Protein AF-A0A8T4US85-F1 (afdb_monomer)

Mean predicted aligned error: 7.55 Å

Solvent-accessible surface area (backbone atoms only — not comparable to full-atom values): 12353 Å² total; per-residue (Å²): 134,85,81,79,76,86,83,78,78,74,86,54,87,76,57,99,59,86,72,79,86,74,75,61,70,72,54,65,61,40,38,41,87,89,36,77,89,53,62,77,36,71,42,41,83,76,42,50,67,60,53,39,50,36,37,25,63,46,69,77,42,76,64,67,86,74,62,42,71,43,38,23,53,70,68,54,45,47,54,53,43,46,73,71,64,44,85,84,57,94,61,55,47,58,53,59,40,57,96,64,27,30,33,42,31,36,44,38,41,40,66,53,40,52,48,46,48,32,31,32,46,33,44,41,77,46,82,82,55,94,48,65,54,38,39,48,23,21,10,46,16,30,23,53,28,33,50,52,25,26,42,73,72,33,51,95,70,39,37,73,33,57,34,86,89,55,73,68,92,52,72,69,57,29,59,17,43,50,47,42,55,51,42,42,76,73,71,48,53,39,55,62,48,19,52,32,34,70,71,65,78,42,58,78,79,62,89,68,88,74,76,76,82,130

Structure (mmCIF, N/CA/C/O backbone):
data_AF-A0A8T4US85-F1
#
_entry.id   AF-A0A8T4US85-F1
#
loop_
_atom_site.group_PDB
_atom_site.id
_atom_site.type_symbol
_atom_site.label_atom_id
_atom_site.label_alt_id
_atom_site.label_comp_id
_atom_site.label_asym_id
_atom_site.label_entity_id
_atom_site.label_seq_id
_atom_site.pdbx_PDB_ins_code
_atom_site.Cartn_x
_atom_site.Cartn_y
_atom_site.Cartn_z
_atom_site.occupancy
_atom_site.B_iso_or_equiv
_atom_site.auth_seq_id
_atom_site.auth_comp_id
_atom_site.auth_asym_id
_atom_site.auth_atom_id
_atom_site.pdbx_PDB_model_num
ATOM 1 N N . MET A 1 1 ? -14.394 37.326 -7.586 1.00 32.56 1 MET A N 1
ATOM 2 C CA . MET A 1 1 ? -13.936 35.932 -7.759 1.00 32.56 1 MET A CA 1
ATOM 3 C C . MET A 1 1 ? -12.899 35.670 -6.684 1.00 32.56 1 MET A C 1
ATOM 5 O O . MET A 1 1 ? -11.846 36.293 -6.763 1.00 32.56 1 MET A O 1
ATOM 9 N N . PRO A 1 2 ? -13.201 34.903 -5.625 1.00 29.72 2 PRO A N 1
ATOM 10 C CA . PRO A 1 2 ? -12.218 34.662 -4.585 1.00 29.72 2 PRO A CA 1
ATOM 11 C C . PRO A 1 2 ? -11.232 33.595 -5.063 1.00 29.72 2 PRO A C 1
ATOM 13 O O . PRO A 1 2 ? -11.621 32.507 -5.484 1.00 29.72 2 PRO A O 1
ATOM 16 N N . VAL A 1 3 ? -9.953 33.955 -5.026 1.00 30.83 3 VAL A N 1
ATOM 17 C CA . VAL A 1 3 ? -8.816 33.052 -5.183 1.00 30.83 3 VAL A CA 1
ATOM 18 C C . VAL A 1 3 ? -8.788 32.177 -3.934 1.00 30.83 3 VAL A C 1
ATOM 20 O O . VAL A 1 3 ? -8.523 32.674 -2.842 1.00 30.83 3 VAL A O 1
ATOM 23 N N . TYR A 1 4 ? -9.112 30.894 -4.070 1.00 27.44 4 TYR A N 1
ATOM 24 C CA . TYR A 1 4 ? -8.865 29.932 -3.002 1.00 27.44 4 TYR A CA 1
ATOM 25 C C . TYR A 1 4 ? -7.362 29.639 -2.973 1.00 27.44 4 TYR A C 1
ATOM 27 O O . TYR A 1 4 ? -6.849 28.924 -3.832 1.00 27.44 4 TYR A O 1
ATOM 35 N N . SER A 1 5 ? -6.662 30.230 -1.999 1.00 34.91 5 SER A N 1
ATOM 36 C CA . SER A 1 5 ? -5.369 29.722 -1.538 1.00 34.91 5 SER A CA 1
ATOM 37 C C . SER A 1 5 ? -5.627 28.368 -0.887 1.00 34.91 5 SER A C 1
ATOM 39 O O . SER A 1 5 ? -6.287 28.301 0.149 1.00 34.91 5 SER A O 1
ATOM 41 N N . ALA A 1 6 ? -5.168 27.289 -1.514 1.00 33.78 6 ALA A N 1
ATOM 42 C CA . ALA A 1 6 ? -5.099 25.981 -0.878 1.00 33.78 6 ALA A CA 1
ATOM 43 C C . ALA A 1 6 ? -3.768 25.881 -0.122 1.00 33.78 6 ALA A C 1
ATOM 45 O O . ALA A 1 6 ? -2.878 25.122 -0.498 1.00 33.78 6 ALA A O 1
ATOM 46 N N . ASP A 1 7 ? -3.642 26.688 0.928 1.00 39.28 7 ASP A N 1
ATOM 47 C CA . ASP A 1 7 ? -2.772 26.365 2.050 1.00 39.28 7 ASP A CA 1
ATOM 48 C C . ASP A 1 7 ? -3.538 25.359 2.914 1.00 39.28 7 ASP A C 1
ATOM 50 O O . ASP A 1 7 ? -4.571 25.715 3.474 1.00 39.28 7 ASP A O 1
ATOM 54 N N . ILE A 1 8 ? -3.080 24.104 2.927 1.00 37.22 8 ILE A N 1
ATOM 55 C CA . ILE A 1 8 ? -3.054 23.171 4.069 1.00 37.22 8 ILE A CA 1
ATOM 56 C C . ILE A 1 8 ? -2.156 21.985 3.661 1.00 37.22 8 ILE A C 1
ATOM 58 O O . ILE A 1 8 ? -2.525 21.095 2.895 1.00 37.22 8 ILE A O 1
ATOM 62 N N . ASP A 1 9 ? -0.916 22.099 4.133 1.00 38.84 9 ASP A N 1
ATOM 63 C CA . ASP A 1 9 ? -0.041 21.093 4.734 1.00 38.84 9 ASP A CA 1
ATOM 64 C C . ASP A 1 9 ? 0.065 19.696 4.103 1.00 38.84 9 ASP A C 1
ATOM 66 O O . ASP A 1 9 ? -0.619 18.740 4.460 1.00 38.84 9 ASP A O 1
ATOM 70 N N . ILE A 1 10 ? 1.122 19.532 3.304 1.00 37.22 10 ILE A N 1
ATOM 71 C CA . ILE A 1 10 ? 2.028 18.400 3.536 1.00 37.22 10 ILE A CA 1
ATOM 72 C C . ILE A 1 10 ? 2.685 18.691 4.894 1.00 37.22 10 ILE A C 1
ATOM 74 O O . ILE A 1 10 ? 3.130 19.830 5.076 1.00 37.22 10 ILE A O 1
ATOM 78 N N . PRO A 1 11 ? 2.884 17.732 5.814 1.00 38.31 11 PRO A N 1
ATOM 79 C CA . PRO A 1 11 ? 4.013 17.863 6.712 1.00 38.31 11 PRO A CA 1
ATOM 80 C C . PRO A 1 11 ? 5.282 17.764 5.851 1.00 38.31 11 PRO A C 1
ATOM 82 O O . PRO A 1 11 ? 5.942 16.733 5.772 1.00 38.31 11 PRO A O 1
ATOM 85 N N . VAL A 1 12 ? 5.652 18.869 5.195 1.00 38.69 12 VAL A N 1
ATOM 86 C CA . VAL A 1 12 ? 7.062 19.208 5.127 1.00 38.69 12 VAL A CA 1
ATOM 87 C C . VAL A 1 12 ? 7.455 19.270 6.590 1.00 38.69 12 VAL A C 1
ATOM 89 O O . VAL A 1 12 ? 6.864 20.025 7.361 1.00 38.69 12 VAL A O 1
ATOM 92 N N . TYR A 1 13 ? 8.395 18.428 6.995 1.00 44.88 13 TYR A N 1
ATOM 93 C CA . TYR A 1 13 ? 9.030 18.524 8.297 1.00 44.88 13 TYR A CA 1
ATOM 94 C C . TYR A 1 13 ? 9.685 19.911 8.441 1.00 44.88 13 TYR A C 1
ATOM 96 O O . TYR A 1 13 ? 10.873 20.097 8.203 1.00 44.88 13 TYR A O 1
ATOM 104 N N . GLN A 1 14 ? 8.887 20.905 8.824 1.00 32.56 14 GLN A N 1
ATOM 105 C CA . GLN A 1 14 ? 9.292 22.228 9.282 1.00 32.56 14 GLN A CA 1
ATOM 106 C C . GLN A 1 14 ? 8.832 22.421 10.729 1.00 32.56 14 GLN A C 1
ATOM 108 O O . GLN A 1 14 ? 8.338 23.467 11.129 1.00 32.56 14 GLN A O 1
ATOM 113 N N . GLY A 1 15 ? 9.054 21.401 11.555 1.00 28.39 15 GLY A N 1
ATOM 114 C CA . GLY A 1 15 ? 9.348 21.637 12.959 1.00 28.39 15 GLY A CA 1
ATOM 115 C C . GLY A 1 15 ? 10.837 21.941 13.069 1.00 28.39 15 GLY A C 1
ATOM 116 O O . GLY A 1 15 ? 11.663 21.154 12.614 1.00 28.39 15 GLY A O 1
ATOM 117 N N . ARG A 1 16 ? 11.211 23.072 13.672 1.00 35.16 16 ARG A N 1
ATOM 118 C CA . ARG A 1 16 ? 12.569 23.259 14.200 1.00 35.16 16 ARG A CA 1
ATOM 119 C C . ARG A 1 16 ? 12.787 22.215 15.300 1.00 35.16 16 ARG A C 1
ATOM 121 O O . ARG A 1 16 ? 12.485 22.451 16.461 1.00 35.16 16 ARG A O 1
ATOM 128 N N . GLY A 1 17 ? 13.231 21.036 14.894 1.00 37.62 17 GLY A N 1
ATOM 129 C CA . GLY A 1 17 ? 13.413 19.850 15.719 1.00 37.62 17 GLY A CA 1
ATOM 130 C C . GLY A 1 17 ? 13.466 18.652 14.785 1.00 37.62 17 GLY A C 1
ATOM 131 O O . GLY A 1 17 ? 12.544 18.450 14.003 1.00 37.62 17 GLY A O 1
ATOM 132 N N . HIS A 1 18 ? 14.577 17.918 14.785 1.00 35.88 18 HIS A N 1
ATOM 133 C CA . HIS A 1 18 ? 14.779 16.790 13.884 1.00 35.88 18 HIS A CA 1
ATOM 134 C C . HIS A 1 18 ? 13.624 15.791 13.987 1.00 35.88 18 HIS A C 1
ATOM 136 O O . HIS A 1 18 ? 13.490 15.065 14.970 1.00 35.88 18 HIS A O 1
ATOM 142 N N . ALA A 1 19 ? 12.809 15.771 12.938 1.00 44.28 19 ALA A N 1
ATOM 143 C CA . ALA A 1 19 ? 12.041 14.625 12.506 1.00 44.28 19 ALA A CA 1
ATOM 144 C C . ALA A 1 19 ? 12.803 13.323 12.794 1.00 44.28 19 ALA A C 1
ATOM 146 O O . ALA A 1 19 ? 13.922 13.181 12.288 1.00 44.28 19 ALA A O 1
ATOM 147 N N . PRO A 1 20 ? 12.271 12.373 13.579 1.00 51.50 20 PRO A N 1
ATOM 148 C CA . PRO A 1 20 ? 12.885 11.058 13.636 1.00 51.50 20 PRO A CA 1
ATOM 149 C C . PRO A 1 20 ? 12.879 10.473 12.219 1.00 51.50 20 PRO A C 1
ATOM 151 O O . PRO A 1 20 ? 11.835 10.414 11.574 1.00 51.50 20 PRO A O 1
ATOM 154 N N . TYR A 1 21 ? 14.055 10.082 11.725 1.00 54.75 21 TYR A N 1
ATOM 155 C CA . TYR A 1 21 ? 14.199 9.390 10.446 1.00 54.75 21 TYR A CA 1
ATOM 156 C C . TYR A 1 21 ? 13.276 8.165 10.426 1.00 54.75 21 TYR A C 1
ATOM 158 O O . TYR A 1 21 ? 13.441 7.249 11.237 1.00 54.75 21 TYR A O 1
ATOM 166 N N . MET A 1 22 ? 12.303 8.159 9.514 1.00 62.19 22 MET A N 1
ATOM 167 C CA . MET A 1 22 ? 11.448 7.004 9.272 1.00 62.19 22 MET A CA 1
ATOM 168 C C . MET A 1 22 ? 12.101 6.150 8.181 1.00 62.19 22 MET A C 1
ATOM 170 O O . MET A 1 22 ? 12.310 6.643 7.070 1.00 62.19 22 MET A O 1
ATOM 174 N N . PRO A 1 23 ? 12.492 4.901 8.480 1.00 68.25 23 PRO A N 1
ATOM 175 C CA . PRO A 1 23 ? 13.031 4.018 7.458 1.00 68.25 23 PRO A CA 1
ATOM 176 C C . PRO A 1 23 ? 11.942 3.724 6.414 1.00 68.25 23 PRO A C 1
ATOM 178 O O . PRO A 1 23 ? 10.783 3.603 6.793 1.00 68.25 23 PRO A O 1
ATOM 181 N N . PRO A 1 24 ? 12.285 3.578 5.125 1.00 78.94 24 PRO A N 1
ATOM 182 C CA . PRO A 1 24 ? 11.300 3.264 4.093 1.00 78.94 24 PRO A CA 1
ATOM 183 C C . PRO A 1 24 ? 10.662 1.884 4.311 1.00 78.94 24 PRO A C 1
ATOM 185 O O . PRO A 1 24 ? 11.286 0.986 4.889 1.00 78.94 24 PRO A O 1
ATOM 188 N N . PHE A 1 25 ? 9.425 1.723 3.836 1.00 83.44 25 PHE A N 1
ATOM 189 C CA . PHE A 1 25 ? 8.739 0.434 3.784 1.00 83.44 25 PHE A CA 1
ATOM 190 C C . PHE A 1 25 ? 9.504 -0.550 2.878 1.00 83.44 25 PHE A C 1
ATOM 192 O O . PHE A 1 25 ? 10.011 -0.176 1.819 1.00 83.44 25 PHE A O 1
ATOM 199 N N . ASP A 1 26 ? 9.606 -1.807 3.314 1.00 85.56 26 ASP A N 1
ATOM 200 C CA . ASP A 1 26 ? 10.299 -2.884 2.602 1.00 85.56 26 ASP A CA 1
ATOM 201 C C . ASP A 1 26 ? 9.336 -4.068 2.425 1.00 85.56 26 ASP A C 1
ATOM 203 O O . ASP A 1 26 ? 8.973 -4.682 3.432 1.00 85.56 26 ASP A O 1
ATOM 207 N N . PRO A 1 27 ? 8.937 -4.423 1.188 1.00 88.75 27 PRO A N 1
ATOM 208 C CA . PRO A 1 27 ? 8.002 -5.520 0.945 1.00 88.75 27 PRO A CA 1
ATOM 209 C C . PRO A 1 27 ? 8.640 -6.908 1.115 1.00 88.75 27 PRO A C 1
ATOM 211 O O . PRO A 1 27 ? 7.937 -7.905 1.266 1.00 88.75 27 PRO A O 1
ATOM 214 N N . ARG A 1 28 ? 9.976 -7.023 1.100 1.00 89.31 28 ARG A N 1
ATOM 215 C CA . ARG A 1 28 ? 10.675 -8.323 1.040 1.00 89.31 28 ARG A CA 1
ATOM 216 C C . ARG A 1 28 ? 10.385 -9.274 2.208 1.00 89.31 28 ARG A C 1
ATOM 218 O O . ARG A 1 28 ? 10.315 -10.477 1.956 1.00 89.3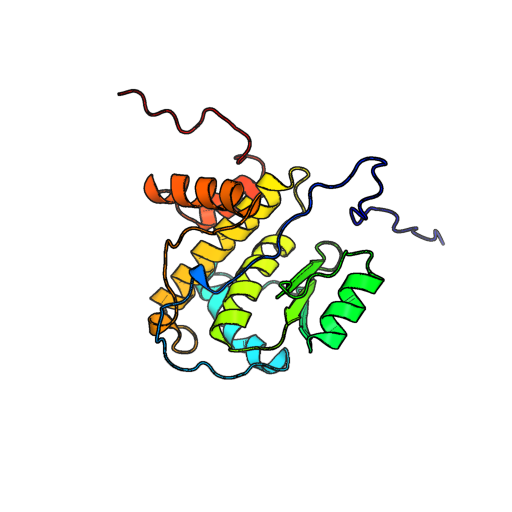1 28 ARG A O 1
ATOM 225 N N . PRO A 1 29 ? 10.206 -8.824 3.467 1.00 88.62 29 PRO A N 1
ATOM 226 C CA . PRO A 1 29 ? 9.812 -9.709 4.564 1.00 88.62 29 PRO A CA 1
ATOM 227 C C . PRO A 1 29 ? 8.490 -10.449 4.309 1.00 88.62 29 PRO A C 1
ATOM 229 O O . PRO A 1 29 ? 8.316 -11.562 4.807 1.00 88.62 29 PRO A O 1
ATOM 232 N N . PHE A 1 30 ? 7.596 -9.865 3.509 1.00 89.62 30 PHE A N 1
ATOM 233 C CA . PHE A 1 30 ? 6.287 -10.412 3.150 1.00 89.62 30 PHE A CA 1
ATOM 234 C C . PHE A 1 30 ? 6.320 -11.328 1.924 1.00 89.62 30 PHE A C 1
ATOM 236 O O . PHE A 1 30 ? 5.272 -11.772 1.457 1.00 89.62 30 PHE A O 1
ATOM 243 N N . LEU A 1 31 ? 7.508 -11.644 1.407 1.00 92.44 31 LEU A N 1
ATOM 244 C CA . LEU A 1 31 ? 7.690 -12.503 0.244 1.00 92.44 31 LEU A CA 1
ATOM 245 C C . LEU A 1 31 ? 8.401 -13.802 0.631 1.00 92.44 31 LEU A C 1
ATOM 247 O O . LEU A 1 31 ? 9.283 -13.836 1.495 1.00 92.44 31 LEU A O 1
ATOM 251 N N . LEU A 1 32 ? 7.999 -14.904 -0.001 1.00 91.62 32 LEU A N 1
ATOM 252 C CA . LEU A 1 32 ? 8.600 -16.213 0.226 1.00 91.62 32 LEU A CA 1
ATOM 253 C C . LEU A 1 32 ? 10.019 -16.270 -0.374 1.00 91.62 32 LEU A C 1
ATOM 255 O O . LEU A 1 32 ? 10.229 -15.866 -1.523 1.00 91.62 32 LEU A O 1
ATOM 259 N N . PRO A 1 33 ? 11.017 -16.790 0.365 1.00 89.75 33 PRO A N 1
ATOM 260 C CA . PRO A 1 33 ? 12.321 -17.097 -0.212 1.00 89.75 33 PRO A CA 1
ATOM 261 C C . PRO A 1 33 ? 12.184 -18.144 -1.326 1.00 89.75 33 PRO A C 1
ATOM 263 O O . PRO A 1 33 ? 11.511 -19.152 -1.134 1.00 89.75 33 PRO A O 1
ATOM 266 N N . GLY A 1 34 ? 12.833 -17.924 -2.474 1.00 89.88 34 GLY A N 1
ATOM 267 C CA . GLY A 1 34 ? 12.788 -18.864 -3.605 1.00 89.88 34 GLY A CA 1
ATOM 268 C C . GLY A 1 34 ? 11.445 -18.923 -4.344 1.00 89.88 34 GLY A C 1
ATOM 269 O O . GLY A 1 34 ? 11.192 -19.896 -5.051 1.00 89.88 34 GLY A O 1
ATOM 270 N N . ARG A 1 35 ? 10.585 -17.911 -4.169 1.00 93.31 35 ARG A N 1
ATOM 271 C CA . ARG A 1 35 ? 9.332 -17.759 -4.920 1.00 93.31 35 ARG A CA 1
ATOM 272 C C . ARG A 1 35 ? 9.562 -17.707 -6.443 1.00 93.31 35 ARG A C 1
ATOM 274 O O . ARG A 1 35 ? 10.661 -17.332 -6.864 1.00 93.31 35 ARG A O 1
ATOM 281 N N . PRO A 1 36 ? 8.544 -18.035 -7.261 1.00 92.81 36 PRO A N 1
ATOM 282 C CA . PRO A 1 36 ? 8.614 -17.852 -8.708 1.00 92.81 36 PRO A CA 1
ATOM 283 C C . PRO A 1 36 ? 8.971 -16.411 -9.087 1.00 92.81 36 PRO A C 1
ATOM 285 O O . PRO A 1 36 ? 8.579 -15.467 -8.402 1.00 92.81 36 PRO A O 1
ATOM 288 N N . GLU A 1 37 ? 9.698 -16.242 -10.189 1.00 93.44 37 GLU A N 1
ATOM 289 C CA . GLU A 1 37 ? 10.004 -14.914 -10.719 1.00 93.44 37 GLU A CA 1
ATOM 290 C C . GLU A 1 37 ? 8.712 -14.229 -11.184 1.00 93.44 37 GLU A C 1
ATOM 292 O O . GLU A 1 37 ? 7.983 -14.750 -12.031 1.00 93.44 37 GLU A O 1
ATOM 297 N N . ALA A 1 38 ? 8.415 -13.066 -10.607 1.00 95.06 38 ALA A N 1
ATOM 298 C CA . ALA A 1 38 ? 7.243 -12.286 -10.968 1.00 95.06 38 ALA A CA 1
ATOM 299 C C . ALA A 1 38 ? 7.508 -11.427 -12.212 1.00 95.06 38 ALA A C 1
ATOM 301 O O . ALA A 1 38 ? 8.622 -10.958 -12.449 1.00 95.06 38 ALA A O 1
ATOM 302 N N . GLN A 1 39 ? 6.455 -11.164 -12.988 1.00 96.19 39 GLN A N 1
ATOM 303 C CA . GLN A 1 39 ? 6.520 -10.258 -14.134 1.00 96.19 39 GLN A CA 1
ATOM 304 C C . GLN A 1 39 ? 7.052 -8.878 -13.713 1.00 96.19 39 GLN A C 1
ATOM 306 O O . GLN A 1 39 ? 6.590 -8.313 -12.726 1.00 96.19 39 GLN A O 1
ATOM 311 N N . PHE A 1 40 ? 7.951 -8.283 -14.498 1.00 97.56 40 PHE A N 1
ATOM 312 C CA . PHE A 1 40 ? 8.374 -6.900 -14.280 1.00 97.56 40 PHE A CA 1
ATOM 313 C C . PHE A 1 40 ? 7.280 -5.888 -14.667 1.00 97.56 40 PHE A C 1
ATOM 315 O O . PHE A 1 40 ? 6.652 -5.979 -15.729 1.00 97.56 40 PHE A O 1
ATOM 322 N N . VAL A 1 41 ? 7.090 -4.881 -13.819 1.00 97.44 41 VAL A N 1
ATOM 323 C CA . VAL A 1 41 ? 6.121 -3.795 -13.970 1.00 97.44 41 VAL A CA 1
ATOM 324 C C . VAL A 1 41 ? 6.870 -2.473 -14.088 1.00 97.44 41 VAL A C 1
ATOM 326 O O . VAL A 1 41 ? 7.437 -1.998 -13.110 1.00 97.44 41 VAL A O 1
ATOM 329 N N . GLY A 1 42 ? 6.819 -1.860 -15.273 1.00 95.25 42 GLY A N 1
ATOM 330 C CA . GLY A 1 42 ? 7.443 -0.559 -15.561 1.00 95.25 42 GLY A CA 1
ATOM 331 C C . GLY A 1 42 ? 6.452 0.588 -15.774 1.00 95.25 42 GLY A C 1
ATOM 332 O O . GLY A 1 42 ? 6.852 1.733 -15.946 1.00 95.25 42 GLY A O 1
ATOM 333 N N . ARG A 1 43 ? 5.142 0.309 -15.813 1.00 95.19 43 ARG A N 1
ATOM 334 C CA . ARG A 1 43 ? 4.101 1.326 -16.047 1.00 95.19 43 ARG A CA 1
ATOM 335 C C . ARG A 1 43 ? 2.779 0.961 -15.381 1.00 95.19 43 ARG A C 1
ATOM 337 O O . ARG A 1 43 ? 2.430 -0.211 -15.268 1.00 95.19 43 ARG A O 1
ATOM 344 N N . ALA A 1 44 ? 2.000 1.981 -15.026 1.00 92.94 44 ALA A N 1
ATOM 345 C CA . ALA A 1 44 ? 0.742 1.825 -14.293 1.00 92.94 44 ALA A CA 1
ATOM 346 C C . ALA A 1 44 ? -0.306 0.966 -15.022 1.00 92.94 44 ALA A C 1
ATOM 348 O O . ALA A 1 44 ? -1.018 0.197 -14.383 1.00 92.94 44 ALA A O 1
ATOM 349 N N . SER A 1 45 ? -0.365 1.019 -16.357 1.00 94.56 45 SER A N 1
ATOM 350 C CA . SER A 1 45 ? -1.325 0.220 -17.133 1.00 94.56 45 SER A CA 1
ATOM 351 C C . SER A 1 45 ? -1.119 -1.294 -17.005 1.00 94.56 45 SER A C 1
ATOM 353 O O . SER A 1 45 ? -2.047 -2.050 -17.263 1.00 94.56 45 SER A O 1
ATOM 355 N N . GLN A 1 46 ? 0.068 -1.750 -16.589 1.00 95.62 46 GLN A N 1
ATOM 356 C CA . GLN A 1 46 ? 0.326 -3.167 -16.302 1.00 95.62 46 GLN A CA 1
ATOM 357 C C . GLN A 1 46 ? -0.231 -3.609 -14.941 1.00 95.62 46 GLN A C 1
ATOM 359 O O . GLN A 1 46 ? -0.380 -4.806 -14.720 1.00 95.62 46 GLN A O 1
ATOM 364 N N . LEU A 1 47 ? -0.525 -2.668 -14.037 1.00 95.44 47 LEU A N 1
ATOM 365 C CA . LEU A 1 47 ? -1.071 -2.944 -12.705 1.00 95.44 47 LEU A CA 1
ATOM 366 C C . LEU A 1 47 ? -2.581 -2.783 -12.629 1.00 95.44 47 LEU A C 1
ATOM 368 O O . LEU A 1 47 ? -3.192 -3.346 -11.730 1.00 95.44 47 LEU A O 1
ATOM 372 N N . GLU A 1 48 ? -3.180 -1.982 -13.512 1.00 94.88 48 GLU A N 1
ATOM 373 C CA . GLU A 1 48 ? -4.535 -1.472 -13.299 1.00 94.88 48 GLU A CA 1
ATOM 374 C C . GLU A 1 48 ? -5.569 -2.581 -13.059 1.00 94.88 48 GLU A C 1
ATOM 376 O O . GLU A 1 48 ? -6.328 -2.506 -12.092 1.00 94.88 48 GLU A O 1
ATOM 381 N N . SER A 1 49 ? -5.588 -3.623 -13.895 1.00 96.75 49 SER A N 1
ATOM 382 C CA . SER A 1 49 ? -6.518 -4.745 -13.723 1.00 96.75 49 SER A CA 1
ATOM 383 C C . SER A 1 49 ? -6.269 -5.495 -12.415 1.00 96.75 49 SER A C 1
ATOM 385 O O . SER A 1 49 ? -7.212 -5.734 -11.667 1.00 96.75 49 SER A O 1
ATOM 387 N N . VAL A 1 50 ? -5.003 -5.792 -12.111 1.00 97.69 50 VAL A N 1
ATOM 388 C CA . VAL A 1 50 ? -4.584 -6.552 -10.924 1.00 97.69 50 VAL A CA 1
ATOM 389 C C . VAL A 1 50 ? -4.915 -5.794 -9.638 1.00 97.69 50 VAL A C 1
ATOM 391 O O . VAL A 1 50 ? -5.448 -6.369 -8.694 1.00 97.69 50 VAL A O 1
ATOM 394 N N . VAL A 1 51 ? -4.665 -4.483 -9.601 1.00 98.19 51 VAL A N 1
ATOM 395 C CA . VAL A 1 51 ? -5.003 -3.630 -8.454 1.00 98.19 51 VAL A CA 1
ATOM 396 C C . VAL A 1 51 ? -6.515 -3.546 -8.267 1.00 98.19 51 VAL A C 1
ATOM 398 O O . VAL A 1 51 ? -6.993 -3.632 -7.140 1.00 98.19 51 VAL A O 1
ATOM 401 N N . ARG A 1 52 ? -7.297 -3.399 -9.343 1.00 98.38 52 ARG A N 1
ATOM 402 C CA . ARG A 1 52 ? -8.766 -3.361 -9.243 1.00 98.38 52 ARG A CA 1
ATOM 403 C C . ARG A 1 52 ? -9.340 -4.686 -8.746 1.00 98.38 52 ARG A C 1
ATOM 405 O O . ARG A 1 52 ? -10.254 -4.677 -7.921 1.00 98.38 52 ARG A O 1
ATOM 412 N N . GLU A 1 53 ? -8.801 -5.801 -9.228 1.00 98.50 53 GLU A N 1
ATOM 413 C CA . GLU A 1 53 ? -9.166 -7.147 -8.791 1.00 98.50 53 GLU A CA 1
ATOM 414 C C . GLU A 1 53 ? -8.839 -7.348 -7.307 1.00 98.50 53 GLU A C 1
ATOM 416 O O . GLU A 1 53 ? -9.737 -7.646 -6.520 1.00 98.50 53 GLU A O 1
ATOM 421 N N . ALA A 1 54 ? -7.596 -7.074 -6.899 1.00 98.44 54 ALA A N 1
ATOM 422 C CA . ALA A 1 54 ? -7.161 -7.167 -5.507 1.00 98.44 54 ALA A CA 1
ATOM 423 C C . ALA A 1 54 ? -7.962 -6.251 -4.584 1.00 98.44 54 ALA A C 1
ATOM 425 O O . ALA A 1 54 ? -8.396 -6.682 -3.515 1.00 98.44 54 ALA A O 1
ATOM 426 N N . PHE A 1 55 ? -8.261 -5.025 -5.011 1.00 98.62 55 PHE A N 1
ATOM 427 C CA . PHE A 1 55 ? -9.088 -4.108 -4.237 1.00 98.62 55 PHE A CA 1
ATOM 428 C C . PHE A 1 55 ? -10.507 -4.643 -4.035 1.00 98.62 55 PHE A C 1
ATOM 430 O O . PHE A 1 55 ? -11.035 -4.601 -2.920 1.00 98.62 55 PHE A O 1
ATOM 437 N N . THR A 1 56 ? -11.105 -5.192 -5.093 1.00 98.69 56 THR A N 1
ATOM 438 C CA . THR A 1 56 ? -12.447 -5.780 -5.033 1.00 98.69 56 THR A CA 1
ATOM 439 C C . THR A 1 56 ? -12.462 -7.009 -4.130 1.00 98.69 56 THR A C 1
ATOM 441 O O . THR A 1 56 ? -13.328 -7.116 -3.267 1.00 98.69 56 THR A O 1
ATOM 444 N N . ALA A 1 57 ? -11.471 -7.893 -4.250 1.00 98.56 57 ALA A N 1
ATOM 445 C CA . ALA A 1 57 ? -11.329 -9.069 -3.393 1.00 98.56 57 ALA A CA 1
ATOM 446 C C . ALA A 1 57 ? -11.054 -8.715 -1.918 1.00 98.56 57 ALA A C 1
ATOM 448 O O . ALA A 1 57 ? -11.435 -9.465 -1.017 1.00 98.56 57 ALA A O 1
ATOM 449 N N . THR A 1 58 ? -10.403 -7.576 -1.667 1.00 98.50 58 THR A N 1
ATOM 450 C CA . THR A 1 58 ? -10.098 -7.082 -0.317 1.00 98.50 58 THR A CA 1
ATOM 451 C C . THR A 1 58 ? -11.319 -6.453 0.337 1.00 98.50 58 THR A C 1
ATOM 453 O O . THR A 1 58 ? -11.618 -6.736 1.490 1.00 98.50 58 THR A O 1
ATOM 456 N N . THR A 1 59 ? -12.028 -5.581 -0.381 1.00 98.25 59 THR A N 1
ATOM 457 C CA . THR A 1 59 ? -13.043 -4.695 0.214 1.00 98.25 59 THR A CA 1
ATOM 458 C C . THR A 1 59 ? -14.483 -5.096 -0.093 1.00 98.25 59 THR A C 1
ATOM 460 O O . THR A 1 59 ? -15.408 -4.593 0.548 1.00 98.25 59 THR A O 1
ATOM 463 N N . GLY A 1 60 ? -14.688 -5.961 -1.090 1.00 98.31 60 GLY A N 1
ATOM 464 C CA . GLY A 1 60 ? -15.992 -6.246 -1.687 1.00 98.31 60 GLY A CA 1
ATOM 465 C C . GLY A 1 60 ? -16.554 -5.099 -2.535 1.00 98.31 60 GLY A C 1
ATOM 466 O O . GLY A 1 60 ? -17.716 -5.159 -2.928 1.00 9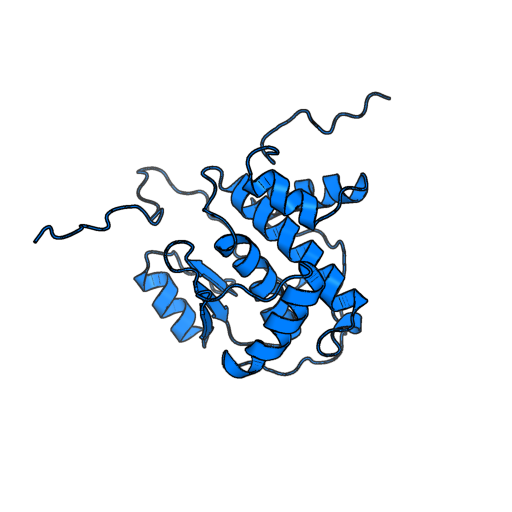8.31 60 GLY A O 1
ATOM 467 N N . GLN A 1 61 ? -15.775 -4.042 -2.789 1.00 98.00 61 GLN A N 1
ATOM 468 C CA . GLN A 1 61 ? -16.187 -2.836 -3.514 1.00 98.00 61 GLN A CA 1
ATOM 469 C C . GLN A 1 61 ? -15.209 -2.527 -4.656 1.00 98.00 61 GLN A C 1
ATOM 471 O O . GLN A 1 61 ? -14.037 -2.887 -4.563 1.00 98.00 61 GLN A O 1
ATOM 476 N N . PRO A 1 62 ? -15.641 -1.844 -5.731 1.00 97.94 62 PRO A N 1
ATOM 477 C CA . PRO A 1 62 ? -14.721 -1.394 -6.770 1.00 97.94 62 PRO A CA 1
ATOM 478 C C . PRO A 1 62 ? -13.751 -0.330 -6.234 1.00 97.94 62 PRO A C 1
ATOM 480 O O . PRO A 1 62 ? -14.107 0.460 -5.358 1.00 97.94 62 PRO A O 1
ATOM 483 N N . LEU A 1 63 ? -12.539 -0.271 -6.804 1.00 97.19 63 LEU A N 1
ATOM 484 C CA . LEU A 1 63 ? -11.564 0.782 -6.493 1.00 97.19 63 LEU A CA 1
ATOM 485 C C . LEU A 1 63 ? -12.196 2.170 -6.729 1.00 97.19 63 LEU A C 1
ATOM 487 O O . LEU A 1 63 ? -12.677 2.407 -7.844 1.00 97.19 63 LEU A O 1
ATOM 491 N N . PRO A 1 64 ? -12.186 3.083 -5.734 1.00 94.94 64 PRO A N 1
ATOM 492 C CA . PRO A 1 64 ? -12.775 4.406 -5.874 1.00 94.94 64 PRO A CA 1
ATOM 493 C C . PRO A 1 64 ? -12.237 5.169 -7.085 1.00 94.94 64 PRO A C 1
ATOM 495 O O . PRO A 1 64 ? -11.034 5.181 -7.362 1.00 94.94 64 PRO A O 1
ATOM 498 N N . TYR A 1 65 ? -13.136 5.852 -7.793 1.00 89.44 65 TYR A N 1
ATOM 499 C CA . TYR A 1 65 ? -12.743 6.797 -8.832 1.00 89.44 65 TYR A CA 1
ATOM 500 C C . TYR A 1 65 ? -11.929 7.943 -8.217 1.00 89.44 65 TYR A C 1
ATOM 502 O O . TYR A 1 65 ? -12.242 8.418 -7.128 1.00 89.44 65 TYR A O 1
ATOM 510 N N . GLY A 1 66 ? -10.899 8.403 -8.927 1.00 92.19 66 GLY A N 1
ATOM 511 C CA . GLY A 1 66 ? -10.053 9.520 -8.493 1.00 92.19 66 GLY A CA 1
ATOM 512 C C . GLY A 1 66 ? -8.741 9.111 -7.823 1.00 92.19 66 GLY A C 1
ATOM 513 O O . GLY A 1 66 ? -7.849 9.950 -7.729 1.00 92.19 66 GLY A O 1
ATOM 514 N N . ILE A 1 67 ? -8.568 7.839 -7.441 1.00 95.62 67 ILE A N 1
ATOM 515 C CA . ILE A 1 67 ? -7.249 7.345 -7.032 1.00 95.62 67 ILE A CA 1
ATOM 516 C C . ILE A 1 67 ? -6.359 7.191 -8.268 1.00 95.62 67 ILE A C 1
ATOM 518 O O . ILE A 1 67 ? -6.701 6.456 -9.196 1.00 95.62 67 ILE A O 1
ATOM 522 N N . THR A 1 68 ? -5.214 7.874 -8.279 1.00 96.88 68 THR A N 1
ATOM 523 C CA . THR A 1 68 ? -4.242 7.811 -9.381 1.00 96.88 68 THR A CA 1
ATOM 524 C C . THR A 1 68 ? -3.018 7.003 -8.968 1.00 96.88 68 THR A C 1
ATOM 526 O O . THR A 1 68 ? -2.431 7.239 -7.914 1.00 96.88 68 THR A O 1
ATOM 529 N N . ILE A 1 69 ? -2.616 6.049 -9.807 1.00 97.62 69 ILE A N 1
ATOM 530 C CA . ILE A 1 69 ? -1.468 5.173 -9.559 1.00 97.62 69 ILE A CA 1
ATOM 531 C C . ILE A 1 69 ? -0.382 5.496 -10.575 1.00 97.62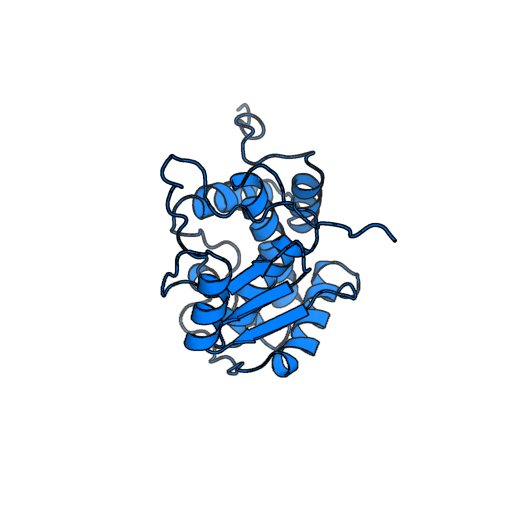 69 ILE A C 1
ATOM 533 O O . ILE A 1 69 ? -0.609 5.422 -11.783 1.00 97.62 69 ILE A O 1
ATOM 537 N N . HIS A 1 70 ? 0.808 5.822 -10.085 1.00 98.00 70 HIS A N 1
ATOM 538 C CA . HIS A 1 70 ? 1.987 6.068 -10.906 1.00 98.00 70 HIS A CA 1
ATOM 539 C C . HIS A 1 70 ? 3.011 4.961 -10.674 1.00 98.00 70 HIS A C 1
ATOM 541 O O . HIS A 1 70 ? 3.330 4.657 -9.530 1.00 98.00 70 HIS A O 1
ATOM 547 N N . VAL A 1 71 ? 3.567 4.405 -11.747 1.00 98.19 71 VAL A N 1
ATOM 548 C CA . VAL A 1 71 ? 4.758 3.546 -11.687 1.00 98.19 71 VAL A CA 1
ATOM 549 C C . VAL A 1 71 ? 5.883 4.309 -12.356 1.00 98.19 71 VAL A C 1
ATOM 551 O O . VAL A 1 71 ? 5.695 4.820 -13.459 1.00 98.19 71 VAL A O 1
ATOM 554 N N . ASN A 1 72 ? 7.004 4.428 -11.659 1.00 98.31 72 ASN A N 1
ATOM 555 C CA . ASN A 1 72 ? 8.086 5.331 -12.009 1.00 98.31 72 ASN A CA 1
ATOM 556 C C . ASN A 1 72 ? 9.413 4.580 -11.972 1.00 98.31 72 ASN A C 1
ATOM 558 O O . ASN A 1 72 ? 9.638 3.735 -11.100 1.00 98.31 72 ASN A O 1
ATOM 562 N N . THR A 1 73 ? 10.334 4.972 -12.844 1.00 98.00 73 THR A N 1
ATOM 563 C CA . THR A 1 73 ? 11.739 4.593 -12.696 1.00 98.00 73 THR A CA 1
ATOM 564 C C . THR A 1 73 ? 12.293 5.114 -11.358 1.00 98.00 73 THR A C 1
ATOM 566 O O . THR A 1 73 ? 11.775 6.091 -10.798 1.00 98.00 73 THR A O 1
ATOM 569 N N . PRO A 1 74 ? 13.390 4.541 -10.828 1.00 97.06 74 PRO A N 1
ATOM 570 C CA . PRO A 1 74 ? 13.995 5.026 -9.585 1.00 97.06 74 PRO A CA 1
ATOM 571 C C . PRO A 1 74 ? 14.375 6.517 -9.635 1.00 97.06 74 PRO A C 1
ATOM 573 O O . PRO A 1 74 ? 14.211 7.241 -8.652 1.00 97.06 74 PRO A O 1
ATOM 576 N N . ALA A 1 75 ? 14.849 6.995 -10.791 1.00 97.44 75 ALA A N 1
ATOM 577 C CA . ALA A 1 75 ? 15.229 8.391 -10.988 1.00 97.44 75 ALA A CA 1
ATOM 578 C C . ALA A 1 75 ? 14.014 9.333 -10.978 1.00 97.44 75 ALA A C 1
ATOM 580 O O . ALA A 1 75 ? 14.063 10.396 -10.355 1.00 97.44 75 ALA A O 1
ATOM 581 N N . GLU A 1 76 ? 12.915 8.940 -11.627 1.00 98.06 76 GLU A N 1
ATOM 582 C CA . GLU A 1 76 ? 11.660 9.697 -11.618 1.00 98.06 76 GLU A CA 1
ATOM 583 C C . GLU A 1 76 ? 11.055 9.749 -10.217 1.00 98.06 76 GLU A C 1
ATOM 585 O O . GLU A 1 76 ? 10.713 10.835 -9.748 1.00 98.06 76 GLU A O 1
ATOM 590 N N . LEU A 1 77 ? 10.992 8.607 -9.520 1.00 97.12 77 LEU A N 1
ATOM 591 C CA . LEU A 1 77 ? 10.451 8.535 -8.163 1.00 97.12 77 LEU A CA 1
ATOM 592 C C . LEU A 1 77 ? 11.230 9.451 -7.213 1.00 97.12 77 LEU A C 1
ATOM 594 O O . LEU A 1 77 ? 10.629 10.255 -6.498 1.00 97.12 77 LEU A O 1
ATOM 598 N N . LYS A 1 78 ? 12.567 9.412 -7.284 1.00 96.88 78 LYS A N 1
ATOM 599 C CA . LYS A 1 78 ? 13.456 10.325 -6.554 1.00 96.88 78 LYS A CA 1
ATOM 600 C C . LYS A 1 78 ? 13.181 11.785 -6.887 1.00 96.88 78 LYS A C 1
ATOM 602 O O . LYS A 1 78 ? 13.028 12.609 -5.987 1.00 96.88 78 LYS A O 1
ATOM 607 N N . GLY A 1 79 ? 13.093 12.109 -8.176 1.00 96.75 79 GLY A N 1
ATOM 608 C CA . GLY A 1 79 ? 12.833 13.467 -8.642 1.00 96.75 79 GLY A CA 1
ATOM 609 C C . GLY A 1 79 ? 11.476 14.009 -8.187 1.00 96.75 79 GLY A C 1
ATOM 610 O O . GLY A 1 79 ? 11.362 15.189 -7.859 1.00 96.75 79 GLY A O 1
ATOM 611 N N . ILE A 1 80 ? 10.434 13.176 -8.145 1.00 94.88 80 ILE A N 1
ATOM 612 C CA . ILE A 1 80 ? 9.119 13.567 -7.621 1.00 94.88 80 ILE A CA 1
ATOM 613 C C . ILE A 1 80 ? 9.200 13.750 -6.101 1.00 94.88 80 ILE A C 1
ATOM 615 O O . ILE A 1 80 ? 8.850 14.822 -5.612 1.00 94.88 80 ILE A O 1
ATOM 619 N N . HIS A 1 81 ? 9.722 12.762 -5.370 1.00 92.94 81 HIS A N 1
ATOM 620 C CA . HIS A 1 81 ? 9.805 12.788 -3.908 1.00 92.94 81 HIS A CA 1
ATOM 621 C C . HIS A 1 81 ? 10.580 14.012 -3.391 1.00 92.94 81 HIS A C 1
ATOM 623 O O . HIS A 1 81 ? 10.102 14.738 -2.520 1.00 92.94 81 HIS A O 1
ATOM 629 N N . SER A 1 82 ? 11.744 14.311 -3.981 1.00 93.25 82 SER A N 1
ATOM 630 C CA . SER A 1 82 ? 12.548 15.478 -3.599 1.00 93.25 82 SER A CA 1
ATOM 631 C C . SER A 1 82 ? 11.881 16.812 -3.947 1.00 93.25 82 SER A C 1
ATOM 633 O O . SER A 1 82 ? 11.966 17.750 -3.157 1.00 93.25 82 SER A O 1
ATOM 635 N N . ARG A 1 83 ? 11.177 16.920 -5.086 1.00 93.94 83 ARG A N 1
ATOM 636 C CA . ARG A 1 83 ? 10.431 18.146 -5.447 1.00 93.94 83 ARG A CA 1
ATOM 637 C C . ARG A 1 83 ? 9.272 18.441 -4.497 1.00 93.94 83 ARG A C 1
ATOM 639 O O . ARG A 1 83 ? 8.881 19.595 -4.371 1.00 93.94 83 ARG A O 1
ATOM 646 N N . LEU A 1 84 ? 8.741 17.416 -3.840 1.00 90.50 84 LEU A N 1
ATOM 647 C CA . LEU A 1 84 ? 7.679 17.535 -2.842 1.00 90.50 84 LEU A CA 1
ATOM 648 C C . LEU A 1 84 ? 8.218 17.763 -1.419 1.00 90.50 84 LEU A C 1
ATOM 650 O O . LEU A 1 84 ? 7.446 17.759 -0.466 1.00 90.50 84 LEU A O 1
ATOM 654 N N . GLY A 1 85 ? 9.530 17.975 -1.266 1.00 88.12 85 GLY A N 1
ATOM 655 C CA . GLY A 1 85 ? 10.167 18.259 0.022 1.00 88.12 85 GLY A CA 1
ATOM 656 C C . GLY A 1 85 ? 10.537 17.019 0.841 1.00 88.12 85 GLY A C 1
ATOM 657 O O . GLY A 1 85 ? 10.949 17.159 1.991 1.00 88.12 85 GLY A O 1
ATOM 658 N N . GLY A 1 86 ? 10.418 15.816 0.273 1.00 87.00 86 GLY A N 1
ATOM 659 C CA . GLY A 1 86 ? 10.794 14.574 0.941 1.00 87.00 86 GLY A CA 1
ATOM 660 C C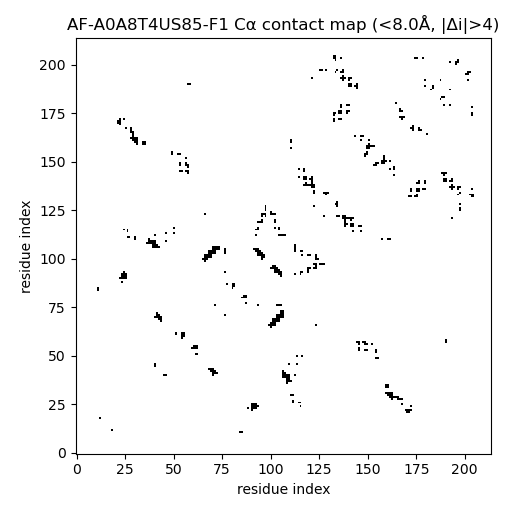 . GLY A 1 86 ? 12.308 14.325 0.944 1.00 87.00 86 GLY A C 1
ATOM 661 O O . GLY A 1 86 ? 13.014 14.613 -0.027 1.00 87.00 86 GLY A O 1
ATOM 662 N N . VAL A 1 87 ? 12.817 13.722 2.022 1.00 88.94 87 VAL A N 1
ATOM 663 C CA . VAL A 1 87 ? 14.218 13.277 2.123 1.00 88.94 87 VAL A CA 1
ATOM 664 C C . VAL A 1 87 ? 14.362 11.914 1.450 1.00 88.94 87 VAL A C 1
ATOM 666 O O . VAL A 1 87 ? 13.764 10.935 1.883 1.00 88.94 87 VAL A O 1
ATOM 669 N N . TRP A 1 88 ? 15.136 11.848 0.368 1.00 90.50 88 TRP A N 1
ATOM 670 C CA . TRP A 1 88 ? 15.295 10.614 -0.400 1.00 90.50 88 TRP A CA 1
ATOM 671 C C . TRP A 1 88 ? 16.130 9.559 0.335 1.00 90.50 88 TRP A C 1
ATOM 673 O O . TRP A 1 88 ? 17.159 9.869 0.936 1.00 90.50 88 TRP A O 1
ATOM 683 N N . SER A 1 89 ? 15.726 8.299 0.187 1.00 89.94 89 SER A N 1
ATOM 684 C CA . SER A 1 89 ? 16.485 7.112 0.569 1.00 89.94 89 SER A CA 1
ATOM 685 C C . SER A 1 89 ? 16.345 6.062 -0.531 1.00 89.94 89 SER A C 1
ATOM 687 O O . SER A 1 89 ? 15.255 5.865 -1.061 1.00 89.94 89 SER A O 1
ATOM 689 N N . GLU A 1 90 ? 17.429 5.355 -0.859 1.00 89.69 90 GLU A N 1
ATOM 690 C CA . GLU A 1 90 ? 17.431 4.313 -1.905 1.00 89.69 90 GLU A CA 1
ATOM 691 C C . GLU A 1 90 ? 16.484 3.140 -1.597 1.00 89.69 90 GLU A C 1
ATOM 693 O O . GLU A 1 90 ? 16.116 2.381 -2.496 1.00 89.69 90 GLU A O 1
ATOM 698 N N . GLY A 1 91 ? 16.079 2.997 -0.331 1.00 90.25 91 GLY A N 1
ATOM 699 C CA . GLY A 1 91 ? 15.106 1.999 0.095 1.00 90.25 91 GLY A CA 1
ATOM 700 C C . GLY A 1 91 ? 13.652 2.350 -0.229 1.00 90.25 91 GLY A C 1
ATOM 701 O O . GLY A 1 91 ? 12.814 1.465 -0.115 1.00 90.25 91 GLY A O 1
ATOM 702 N N . ILE A 1 92 ? 13.335 3.586 -0.635 1.00 91.44 92 ILE A N 1
ATOM 703 C CA . ILE A 1 92 ? 11.959 3.992 -0.964 1.00 91.44 92 ILE A CA 1
ATOM 704 C C . ILE A 1 92 ? 11.469 3.202 -2.185 1.00 91.44 92 ILE A C 1
ATOM 706 O O . ILE A 1 92 ? 12.028 3.310 -3.280 1.00 91.44 92 ILE A O 1
ATOM 710 N N . GLN A 1 93 ? 10.414 2.411 -1.979 1.00 95.69 93 GLN A N 1
ATOM 711 C CA . GLN A 1 93 ? 9.722 1.659 -3.033 1.00 95.69 93 GLN A CA 1
ATOM 712 C C . GLN A 1 93 ? 8.414 2.327 -3.469 1.00 95.69 93 GLN A C 1
ATOM 714 O O . GLN A 1 93 ? 7.920 2.057 -4.560 1.00 95.69 93 GLN A O 1
ATOM 719 N N . GLY A 1 94 ? 7.868 3.220 -2.650 1.00 96.12 94 GLY A N 1
ATOM 720 C CA . GLY A 1 94 ? 6.682 3.993 -2.968 1.00 96.12 94 GLY A CA 1
ATOM 721 C C . GLY A 1 94 ? 6.416 5.077 -1.931 1.00 96.12 94 GLY A C 1
ATOM 722 O O . GLY A 1 94 ? 7.138 5.171 -0.937 1.00 96.12 94 GLY A O 1
ATOM 723 N N . PHE A 1 95 ? 5.454 5.945 -2.236 1.00 95.88 95 PHE A N 1
ATOM 724 C CA . PHE A 1 95 ? 4.861 6.885 -1.288 1.00 95.88 95 PHE A CA 1
ATOM 725 C C . PHE A 1 95 ? 3.480 7.356 -1.768 1.00 95.88 95 PHE A C 1
ATOM 727 O O . PHE A 1 95 ? 3.185 7.386 -2.970 1.00 95.88 95 PHE A O 1
ATOM 734 N N . ALA A 1 96 ? 2.661 7.806 -0.824 1.00 95.81 96 ALA A N 1
ATOM 735 C CA . ALA A 1 96 ? 1.323 8.332 -1.045 1.00 95.81 96 ALA A CA 1
ATOM 736 C C . ALA A 1 96 ? 1.245 9.858 -0.880 1.00 95.81 96 ALA A C 1
ATOM 738 O O . ALA A 1 96 ? 1.920 10.462 -0.047 1.00 95.81 96 ALA A O 1
ATOM 739 N N . LEU A 1 97 ? 0.347 10.490 -1.640 1.00 94.00 97 LEU A N 1
ATOM 740 C CA . LEU A 1 97 ? -0.093 11.872 -1.448 1.00 94.00 97 LEU A CA 1
ATOM 741 C C . LEU A 1 97 ? -1.603 11.900 -1.231 1.00 94.00 97 LEU A C 1
ATOM 743 O O . LEU A 1 97 ? -2.388 11.919 -2.185 1.00 94.00 97 LEU A O 1
ATOM 747 N N . ASN A 1 98 ? -1.997 11.952 0.039 1.00 88.81 98 ASN A N 1
ATOM 748 C CA . ASN A 1 98 ? -3.395 11.919 0.462 1.00 88.81 98 ASN A CA 1
ATOM 749 C C . ASN A 1 98 ? -4.233 13.050 -0.163 1.00 88.81 98 ASN A C 1
ATOM 751 O O . ASN A 1 98 ? -5.297 12.806 -0.724 1.00 88.81 98 ASN A O 1
ATOM 755 N N . SER A 1 99 ? -3.699 14.276 -0.183 1.00 86.75 99 SER A N 1
ATOM 756 C CA . SER A 1 99 ? -4.371 15.461 -0.743 1.00 86.75 99 SER A CA 1
ATOM 757 C C . SER A 1 99 ? -4.672 15.381 -2.244 1.00 86.75 99 SER A C 1
ATOM 759 O O . SER A 1 99 ? -5.466 16.169 -2.754 1.00 86.75 99 SER A O 1
ATOM 761 N N . ARG A 1 100 ? -4.038 14.448 -2.963 1.00 88.12 100 ARG A N 1
ATOM 762 C CA . ARG A 1 100 ? -4.234 14.222 -4.403 1.00 88.12 100 ARG A CA 1
ATOM 763 C C . ARG A 1 100 ? -4.787 12.837 -4.711 1.00 88.12 100 ARG A C 1
ATOM 765 O O . ARG A 1 100 ? -4.813 12.465 -5.882 1.00 88.12 100 ARG A O 1
ATOM 772 N N . SER A 1 101 ? -5.115 12.048 -3.686 1.00 94.00 101 SER A N 1
ATOM 773 C CA . SER A 1 101 ? -5.480 10.634 -3.822 1.00 94.00 101 SER A CA 1
ATOM 774 C C . SER A 1 101 ? -4.538 9.886 -4.777 1.00 94.00 101 SER A C 1
ATOM 776 O O . SER A 1 101 ? -4.974 9.153 -5.657 1.00 94.00 101 SER A O 1
ATOM 778 N N . SER A 1 102 ? -3.231 10.137 -4.678 1.00 96.31 102 SER A N 1
ATOM 779 C CA . SER A 1 102 ? -2.245 9.591 -5.616 1.00 96.31 102 SER A CA 1
ATOM 780 C C . SER A 1 102 ? -1.228 8.727 -4.890 1.00 96.31 102 SER A C 1
ATOM 782 O O . SER A 1 102 ? -0.752 9.115 -3.825 1.00 96.31 102 SER A O 1
ATOM 784 N N . ILE A 1 103 ? -0.853 7.602 -5.492 1.00 97.62 103 ILE A N 1
ATOM 785 C CA . ILE A 1 103 ? 0.256 6.764 -5.029 1.00 97.62 103 ILE A CA 1
ATOM 786 C C . ILE A 1 103 ? 1.333 6.706 -6.110 1.00 97.62 103 ILE A C 1
ATOM 788 O O . ILE A 1 103 ? 1.038 6.641 -7.308 1.00 97.62 103 ILE A O 1
ATOM 792 N N . PHE A 1 104 ? 2.588 6.739 -5.684 1.00 98.06 104 PHE A N 1
ATOM 793 C CA . PHE A 1 104 ? 3.754 6.674 -6.551 1.00 98.06 104 PHE A CA 1
ATOM 794 C C . PHE A 1 104 ? 4.551 5.443 -6.172 1.00 98.06 104 PHE A C 1
ATOM 796 O O . PHE A 1 104 ? 5.002 5.322 -5.042 1.00 98.06 104 PHE A O 1
ATOM 803 N N . LEU A 1 105 ? 4.719 4.540 -7.124 1.00 98.25 105 LEU A N 1
ATOM 804 C CA . LEU A 1 105 ? 5.395 3.266 -6.959 1.00 98.25 105 LEU A CA 1
ATOM 805 C C . LEU A 1 105 ? 6.674 3.279 -7.790 1.00 98.25 105 LEU A C 1
ATOM 807 O O . LEU A 1 105 ? 6.723 3.874 -8.874 1.00 98.25 105 LEU A O 1
ATOM 811 N N . ARG A 1 106 ? 7.705 2.614 -7.285 1.00 98.12 106 ARG A N 1
ATOM 812 C CA . ARG A 1 106 ? 8.896 2.255 -8.047 1.00 98.12 106 ARG A CA 1
ATOM 813 C C . ARG A 1 106 ? 8.559 1.079 -8.959 1.00 98.12 106 ARG A C 1
ATOM 815 O O . ARG A 1 106 ? 7.855 0.163 -8.549 1.00 98.12 106 ARG A O 1
ATOM 822 N N . GLU A 1 107 ? 9.060 1.098 -10.185 1.00 98.12 107 GLU A N 1
ATOM 823 C CA . GLU A 1 107 ? 9.033 -0.075 -11.058 1.00 98.12 107 GLU A CA 1
ATOM 824 C C . GLU A 1 107 ? 9.792 -1.261 -10.444 1.00 98.12 107 GLU A C 1
ATOM 826 O O . GLU A 1 107 ? 10.777 -1.086 -9.721 1.00 98.12 107 GLU A O 1
ATOM 831 N N . GLY A 1 108 ? 9.346 -2.476 -10.743 1.00 98.06 108 GLY A N 1
ATOM 832 C CA . GLY A 1 108 ? 9.912 -3.676 -10.139 1.00 98.06 108 GLY A CA 1
ATOM 833 C C . GLY A 1 108 ? 9.117 -4.944 -10.438 1.00 98.06 108 GLY A C 1
ATOM 834 O O . GLY A 1 108 ? 8.183 -4.917 -11.243 1.00 98.06 108 GLY A O 1
ATOM 835 N N . PRO A 1 109 ? 9.484 -6.070 -9.807 1.00 97.88 109 PRO A N 1
ATOM 836 C CA . PRO A 1 109 ? 8.702 -7.301 -9.855 1.00 97.88 109 PRO A CA 1
ATOM 837 C C . PRO A 1 109 ? 7.265 -7.073 -9.363 1.00 97.88 109 PRO A C 1
ATOM 839 O O . PRO A 1 109 ? 7.046 -6.373 -8.375 1.00 97.88 109 PRO A O 1
ATOM 842 N N . LEU A 1 110 ? 6.280 -7.662 -10.048 1.00 97.88 110 LEU A N 1
ATOM 843 C CA . LEU A 1 110 ? 4.852 -7.451 -9.786 1.00 97.88 110 LEU A CA 1
ATOM 844 C C . LEU A 1 110 ? 4.478 -7.720 -8.328 1.00 97.88 110 LEU A C 1
ATOM 846 O O . LEU A 1 110 ? 3.684 -6.975 -7.768 1.00 97.88 110 LEU A O 1
ATOM 850 N N . ASP A 1 111 ? 5.039 -8.756 -7.711 1.00 97.00 111 ASP A N 1
ATOM 851 C CA . ASP A 1 111 ? 4.752 -9.087 -6.318 1.00 97.00 111 ASP A CA 1
ATOM 852 C C . ASP A 1 111 ? 5.219 -7.999 -5.346 1.00 97.00 111 ASP A C 1
ATOM 854 O O . ASP A 1 111 ? 4.450 -7.580 -4.488 1.00 97.00 111 ASP A O 1
ATOM 858 N N . GLU A 1 112 ? 6.427 -7.470 -5.516 1.00 96.69 112 GLU A N 1
ATOM 859 C CA . GLU A 1 112 ? 6.937 -6.349 -4.722 1.00 96.69 112 GLU A CA 1
ATOM 860 C C . GLU A 1 112 ? 6.103 -5.083 -4.940 1.00 96.69 112 GLU A C 1
ATOM 862 O O . GLU A 1 112 ? 5.655 -4.460 -3.975 1.00 96.69 112 GLU A O 1
ATOM 867 N N . VAL A 1 113 ? 5.838 -4.731 -6.200 1.00 97.81 113 VAL A N 1
ATOM 868 C CA . VAL A 1 113 ? 5.082 -3.522 -6.552 1.00 97.81 113 VAL A CA 1
ATOM 869 C C . VAL A 1 113 ? 3.644 -3.590 -6.033 1.00 97.81 113 VAL A C 1
ATOM 871 O O . VAL A 1 113 ? 3.115 -2.586 -5.558 1.00 97.81 113 VAL A O 1
ATOM 874 N N . LEU A 1 114 ? 3.007 -4.762 -6.085 1.00 97.69 114 LEU A N 1
ATOM 875 C CA . LEU A 1 114 ? 1.625 -4.943 -5.646 1.00 97.69 114 LEU A CA 1
ATOM 876 C C . LEU A 1 114 ? 1.478 -4.903 -4.118 1.00 97.69 114 LEU A C 1
ATOM 878 O O . LEU A 1 114 ? 0.443 -4.449 -3.626 1.00 97.69 114 LEU A O 1
ATOM 882 N N . LEU A 1 115 ? 2.496 -5.336 -3.366 1.00 96.69 115 LEU A N 1
ATOM 883 C CA . LEU A 1 115 ? 2.524 -5.184 -1.907 1.00 96.69 115 LEU A CA 1
ATOM 884 C C . LEU A 1 115 ? 2.665 -3.716 -1.502 1.00 96.69 115 LEU A C 1
ATOM 886 O O . LEU A 1 115 ? 1.865 -3.218 -0.712 1.00 96.69 115 LEU A O 1
ATOM 890 N N . VAL A 1 116 ? 3.612 -3.000 -2.118 1.00 97.25 116 VAL A N 1
ATOM 891 C CA . VAL A 1 116 ? 3.776 -1.555 -1.898 1.00 97.25 116 VAL A CA 1
ATOM 892 C C . VAL A 1 116 ? 2.488 -0.819 -2.277 1.00 97.25 116 VAL A C 1
ATOM 894 O O . VAL A 1 116 ? 2.017 0.016 -1.516 1.00 97.25 116 VAL A O 1
ATOM 897 N N . ALA A 1 117 ? 1.851 -1.172 -3.399 1.00 98.31 117 ALA A N 1
ATOM 898 C CA . ALA A 1 117 ? 0.570 -0.587 -3.792 1.00 98.31 117 ALA A CA 1
ATOM 899 C C . ALA A 1 117 ? -0.514 -0.771 -2.720 1.00 98.31 117 ALA A C 1
ATOM 901 O O . ALA A 1 117 ? -1.236 0.179 -2.432 1.00 98.31 117 ALA A O 1
ATOM 902 N N . GLY A 1 118 ? -0.616 -1.959 -2.116 1.00 98.00 118 GLY A N 1
ATOM 903 C CA . GLY A 1 118 ? -1.541 -2.213 -1.011 1.00 98.00 118 GLY A CA 1
ATOM 904 C C . GLY A 1 118 ? -1.296 -1.270 0.168 1.00 98.00 118 GLY A C 1
ATOM 905 O O . GLY A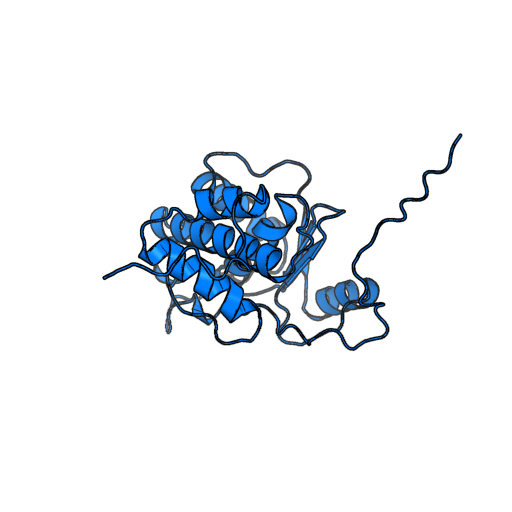 1 118 ? -2.229 -0.619 0.634 1.00 98.00 118 GLY A O 1
ATOM 906 N N . HIS A 1 119 ? -0.040 -1.131 0.592 1.00 97.25 119 HIS A N 1
ATOM 907 C CA . HIS A 1 119 ? 0.350 -0.225 1.672 1.00 97.25 119 HIS A CA 1
ATOM 908 C C . HIS A 1 119 ? -0.009 1.240 1.364 1.00 97.25 119 HIS A C 1
ATOM 910 O O . HIS A 1 119 ? -0.726 1.888 2.130 1.00 97.25 119 HIS A O 1
ATOM 916 N N . GLU A 1 120 ? 0.393 1.746 0.193 1.00 97.56 120 GLU A N 1
ATOM 917 C CA . GLU A 1 120 ? 0.130 3.135 -0.205 1.00 97.56 120 GLU A CA 1
ATOM 918 C C . GLU A 1 120 ? -1.367 3.423 -0.406 1.00 97.56 120 GLU A C 1
ATOM 920 O O . GLU A 1 120 ? -1.844 4.523 -0.113 1.00 97.56 120 GLU A O 1
ATOM 925 N N . LEU A 1 121 ? -2.145 2.435 -0.867 1.00 98.12 121 LEU A N 1
ATOM 926 C CA . LEU A 1 121 ? -3.606 2.533 -0.911 1.00 98.12 121 LEU A CA 1
ATOM 927 C C . LEU A 1 121 ? -4.190 2.691 0.495 1.00 98.12 121 LEU A C 1
ATOM 929 O O . LEU A 1 121 ? -5.063 3.534 0.699 1.00 98.12 121 LEU A O 1
ATOM 933 N N . GLY A 1 122 ? -3.671 1.948 1.474 1.00 97.44 122 GLY A N 1
ATOM 934 C CA . GLY A 1 122 ? -4.059 2.077 2.878 1.00 97.44 122 GLY A CA 1
ATOM 935 C C . GLY A 1 122 ? -3.926 3.506 3.419 1.00 97.44 122 GLY A C 1
ATOM 936 O O . GLY A 1 122 ? -4.753 3.930 4.230 1.00 97.44 122 GLY A O 1
ATOM 937 N N . HIS A 1 123 ? -2.964 4.288 2.920 1.00 96.88 123 HIS A N 1
ATOM 938 C CA . HIS A 1 123 ? -2.860 5.712 3.240 1.00 96.88 123 HIS A CA 1
ATOM 939 C C . HIS A 1 123 ? -3.954 6.556 2.583 1.00 96.88 123 HIS A C 1
ATOM 941 O O . HIS A 1 123 ? -4.605 7.332 3.282 1.00 96.88 123 HIS A O 1
ATOM 947 N N . VAL A 1 124 ? -4.158 6.431 1.264 1.00 97.38 124 VAL A N 1
ATOM 948 C CA . VAL A 1 124 ? -4.995 7.370 0.481 1.00 97.38 124 VAL A CA 1
ATOM 949 C C . VAL A 1 124 ? -6.497 7.089 0.510 1.00 97.38 124 VAL A C 1
ATOM 951 O O . VAL A 1 124 ? -7.284 7.910 0.042 1.00 97.38 124 VAL A O 1
ATOM 954 N N . LEU A 1 125 ? -6.915 5.929 1.022 1.00 96.75 125 LEU A N 1
ATOM 955 C CA . LEU A 1 125 ? -8.331 5.546 1.073 1.00 96.75 125 LEU A CA 1
ATOM 956 C C . LEU A 1 125 ? -9.141 6.327 2.110 1.00 96.75 125 LEU A C 1
ATOM 958 O O . LEU A 1 125 ? -10.370 6.352 2.038 1.00 96.75 125 LEU A O 1
ATOM 962 N N . THR A 1 126 ? -8.477 6.948 3.081 1.00 96.38 126 THR A N 1
ATOM 963 C CA . THR A 1 126 ? -9.111 7.734 4.143 1.00 96.38 126 THR A CA 1
ATOM 964 C C . THR A 1 126 ? -8.288 8.988 4.408 1.00 96.38 126 THR A C 1
ATOM 966 O O . THR A 1 126 ? -7.096 8.995 4.106 1.00 96.38 126 THR A O 1
ATOM 969 N N . PRO A 1 127 ? -8.860 10.021 5.051 1.00 95.81 127 PRO A N 1
ATOM 970 C CA . PRO A 1 127 ? -8.076 11.161 5.508 1.00 95.81 127 PRO A CA 1
ATOM 971 C C . PRO A 1 127 ? -6.850 10.735 6.328 1.00 95.81 127 PRO A C 1
ATOM 973 O O . PRO A 1 127 ? -6.882 9.726 7.044 1.00 95.81 127 PRO A O 1
ATOM 976 N N . GLN A 1 128 ? -5.779 11.521 6.215 1.00 94.81 128 GLN A N 1
ATOM 977 C CA . GLN A 1 128 ? -4.556 11.325 6.985 1.00 94.81 128 GLN A CA 1
ATOM 978 C C . GLN A 1 128 ? -4.833 11.514 8.481 1.00 94.81 128 GLN A C 1
ATOM 980 O O . GLN A 1 128 ? -5.495 12.472 8.889 1.00 94.81 128 GLN A O 1
ATOM 985 N N . LEU A 1 129 ? -4.304 10.607 9.300 1.00 94.00 129 LEU A N 1
ATOM 986 C CA . LEU A 1 129 ? -4.405 10.675 10.751 1.00 94.00 129 LEU A CA 1
ATOM 987 C C . LEU A 1 129 ? -3.312 11.590 11.337 1.00 94.00 129 LEU A C 1
ATOM 989 O O . LEU A 1 129 ? -2.184 11.611 10.844 1.00 94.00 129 LEU A O 1
ATOM 993 N N . PRO A 1 130 ? -3.595 12.320 12.433 1.00 91.75 130 PRO A N 1
ATOM 994 C CA . PRO A 1 130 ? -2.614 13.211 13.062 1.00 91.75 130 PRO A CA 1
ATOM 995 C C . PRO A 1 130 ? -1.466 12.446 13.741 1.00 91.75 130 PRO A C 1
ATOM 997 O O . PRO A 1 130 ? -0.377 12.979 13.946 1.00 91.75 130 PRO A O 1
ATOM 1000 N N . SER A 1 131 ? -1.714 11.191 14.119 1.00 92.00 131 SER A N 1
ATOM 1001 C CA . SER A 1 131 ? -0.731 10.304 14.728 1.00 92.00 131 SER A CA 1
ATOM 1002 C C . SER A 1 131 ? -0.047 9.486 13.640 1.00 92.00 131 SER A C 1
ATOM 1004 O O . SER A 1 131 ? -0.660 8.587 13.073 1.00 92.00 131 SER A O 1
ATOM 1006 N N . MET A 1 132 ? 1.242 9.743 13.393 1.00 89.94 132 MET A N 1
ATOM 1007 C CA . MET A 1 132 ? 2.025 8.971 12.412 1.00 89.94 132 MET A CA 1
ATOM 1008 C C . MET A 1 132 ? 2.014 7.470 12.702 1.00 89.94 132 MET A C 1
ATOM 1010 O O . MET A 1 132 ? 1.967 6.660 11.790 1.00 89.94 132 MET A O 1
ATOM 1014 N N . ARG A 1 133 ? 2.017 7.076 13.980 1.00 91.69 133 ARG A N 1
ATOM 1015 C CA . ARG A 1 133 ? 1.924 5.659 14.346 1.00 91.69 133 ARG A CA 1
ATOM 1016 C C . ARG A 1 133 ? 0.594 5.047 13.906 1.00 91.69 133 ARG A C 1
ATOM 1018 O O . ARG A 1 133 ? 0.584 3.909 13.452 1.00 91.69 133 ARG A O 1
ATOM 1025 N N . ASP A 1 134 ? -0.503 5.778 14.083 1.00 94.62 134 ASP A N 1
ATOM 1026 C CA . ASP A 1 134 ? -1.830 5.296 13.698 1.00 94.62 134 ASP A CA 1
ATOM 1027 C C . ASP A 1 134 ? -1.993 5.318 12.176 1.00 94.62 134 ASP A C 1
ATOM 1029 O O . ASP A 1 134 ? -2.598 4.406 11.625 1.00 94.62 134 ASP A O 1
ATOM 1033 N N . GLU A 1 135 ? -1.396 6.297 11.491 1.00 95.31 135 GLU A N 1
ATOM 1034 C CA . GLU A 1 135 ? -1.360 6.360 10.028 1.00 95.31 135 GLU A CA 1
ATOM 1035 C C . GLU A 1 135 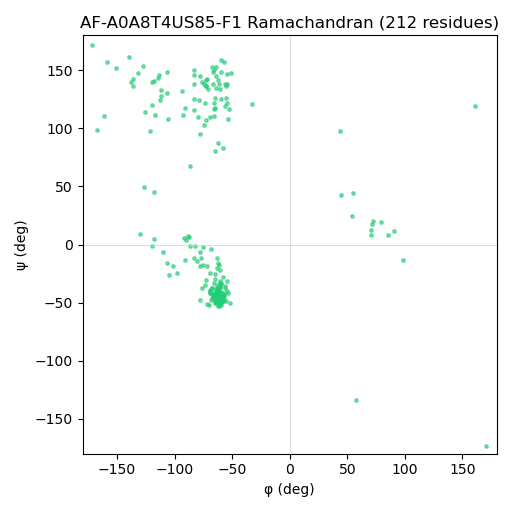? -0.649 5.139 9.421 1.00 95.31 135 GLU A C 1
ATOM 1037 O O . GLU A 1 135 ? -1.204 4.487 8.540 1.00 95.31 135 GLU A O 1
ATOM 1042 N N . GLU A 1 136 ? 0.517 4.763 9.950 1.00 93.75 136 GLU A N 1
ATOM 1043 C CA . GLU A 1 136 ? 1.231 3.546 9.539 1.00 93.75 136 GLU A CA 1
ATOM 1044 C C . GLU A 1 136 ? 0.461 2.273 9.919 1.00 93.75 136 GLU A C 1
ATOM 1046 O O . GLU A 1 136 ? 0.336 1.344 9.124 1.00 93.75 136 GLU A O 1
ATOM 1051 N N . ALA A 1 137 ? -0.107 2.208 11.130 1.00 94.75 137 ALA A N 1
ATOM 1052 C CA . ALA A 1 137 ? -0.873 1.038 11.569 1.00 94.75 137 ALA A CA 1
ATOM 1053 C C . ALA A 1 137 ? -2.126 0.826 10.707 1.00 94.75 137 ALA A C 1
ATOM 1055 O O . ALA A 1 137 ? -2.486 -0.312 10.408 1.00 94.75 137 ALA A O 1
ATOM 1056 N N . LYS A 1 138 ? -2.765 1.918 10.273 1.00 96.62 138 LYS A N 1
ATOM 1057 C CA . LYS A 1 138 ? -3.861 1.907 9.303 1.00 96.62 138 LYS A CA 1
ATOM 1058 C C . LYS A 1 138 ? -3.392 1.318 7.969 1.00 96.62 138 LYS A C 1
ATOM 1060 O O . LYS A 1 138 ? -4.035 0.392 7.475 1.00 96.62 138 LYS A O 1
ATOM 1065 N N . ALA A 1 139 ? -2.278 1.800 7.417 1.00 96.19 139 ALA A N 1
ATOM 1066 C CA . ALA A 1 139 ? -1.737 1.289 6.158 1.00 96.19 139 ALA A CA 1
ATOM 1067 C C . ALA A 1 139 ? -1.391 -0.207 6.237 1.00 96.19 139 ALA A C 1
ATOM 1069 O O . ALA A 1 139 ? -1.862 -0.982 5.406 1.00 96.19 139 ALA A O 1
ATOM 1070 N N . PHE A 1 140 ? -0.704 -0.647 7.296 1.00 95.19 140 PHE A N 1
ATOM 1071 C CA . PHE A 1 140 ? -0.406 -2.067 7.524 1.00 95.19 140 PHE A CA 1
ATOM 1072 C C . PHE A 1 140 ? -1.656 -2.933 7.708 1.00 95.19 140 PHE A C 1
ATOM 1074 O O . PHE A 1 140 ? -1.698 -4.066 7.231 1.00 95.19 140 PHE A O 1
ATOM 1081 N N . ALA A 1 141 ? -2.686 -2.437 8.399 1.00 96.44 141 ALA A N 1
ATOM 1082 C CA . ALA A 1 141 ? -3.939 -3.173 8.548 1.00 96.44 141 ALA A CA 1
ATOM 1083 C C . ALA A 1 141 ? -4.601 -3.425 7.184 1.00 96.44 141 ALA A C 1
ATOM 1085 O O . ALA A 1 141 ? -5.022 -4.549 6.900 1.00 96.44 141 ALA A O 1
ATOM 1086 N N . PHE A 1 142 ? -4.625 -2.412 6.312 1.00 98.00 142 PHE A N 1
ATOM 1087 C CA . PHE A 1 142 ? -5.127 -2.573 4.949 1.00 98.00 142 PHE A CA 1
ATOM 1088 C C . PHE A 1 142 ? -4.234 -3.496 4.111 1.00 98.00 142 PHE A C 1
ATOM 1090 O O . PHE A 1 142 ? -4.745 -4.392 3.446 1.00 98.00 142 PHE A O 1
ATOM 1097 N N . GLU A 1 143 ? -2.913 -3.332 4.182 1.00 96.69 143 GLU A N 1
ATO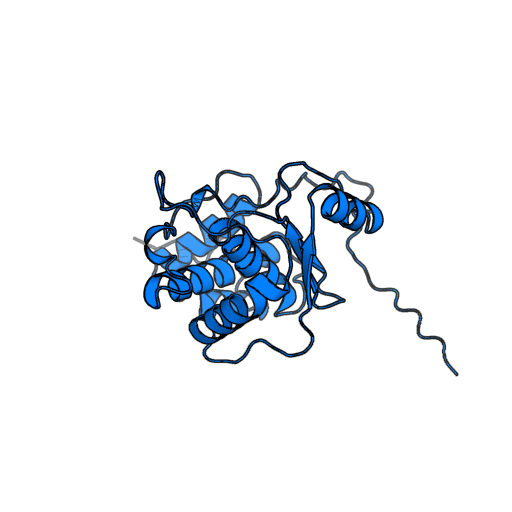M 1098 C CA . GLU A 1 143 ? -1.939 -4.167 3.475 1.00 96.69 143 GLU A CA 1
ATOM 1099 C C . GLU A 1 143 ? -2.089 -5.655 3.829 1.00 96.69 143 GLU A C 1
ATOM 1101 O O . GLU A 1 143 ? -2.068 -6.513 2.949 1.00 96.69 143 GLU A O 1
ATOM 1106 N N . LEU A 1 144 ? -2.313 -5.996 5.100 1.00 95.88 144 LEU A N 1
ATOM 1107 C CA . LEU A 1 144 ? -2.513 -7.391 5.490 1.00 95.88 144 LEU A CA 1
ATOM 1108 C C . LEU A 1 144 ? -3.843 -7.958 4.978 1.00 95.88 144 LEU A C 1
ATOM 1110 O O . LEU A 1 144 ? -3.866 -9.105 4.530 1.00 95.88 144 LEU A O 1
ATOM 1114 N N . ALA A 1 145 ? -4.927 -7.174 4.992 1.00 97.62 145 ALA A N 1
ATOM 1115 C CA . ALA A 1 145 ? -6.190 -7.576 4.363 1.00 97.62 145 ALA A CA 1
ATOM 1116 C C . ALA A 1 145 ? -6.010 -7.792 2.847 1.00 97.62 145 ALA A C 1
ATOM 1118 O O . ALA A 1 145 ? -6.488 -8.777 2.281 1.00 97.62 145 ALA A O 1
ATOM 1119 N N . TRP A 1 146 ? -5.252 -6.900 2.211 1.00 98.12 146 TRP A N 1
ATOM 1120 C CA . TRP A 1 146 ? -4.888 -6.938 0.799 1.00 98.12 146 TRP A CA 1
ATOM 1121 C C . TRP A 1 146 ? -4.086 -8.189 0.434 1.00 98.12 146 TRP A C 1
ATOM 1123 O O . TRP A 1 146 ? -4.446 -8.935 -0.477 1.00 98.12 146 TRP A O 1
ATOM 1133 N N . MET A 1 147 ? -3.042 -8.491 1.204 1.00 96.75 147 MET A N 1
ATOM 1134 C CA . MET A 1 147 ? -2.236 -9.702 1.057 1.00 96.75 147 MET A CA 1
ATOM 1135 C C . MET A 1 147 ? -3.060 -10.977 1.242 1.00 96.75 147 MET A C 1
ATOM 1137 O O . MET A 1 147 ? -2.888 -11.937 0.489 1.00 96.75 147 MET A O 1
ATOM 1141 N N . GLN A 1 148 ? -3.953 -11.004 2.237 1.00 96.56 148 GLN A N 1
ATOM 1142 C CA . GLN A 1 148 ? -4.852 -12.135 2.466 1.00 96.56 148 GLN A CA 1
ATOM 1143 C C . GLN A 1 148 ? -5.767 -12.369 1.262 1.00 96.56 148 GLN A C 1
ATOM 1145 O O . GLN A 1 148 ? -5.956 -13.521 0.871 1.00 96.56 148 GLN A O 1
ATOM 1150 N N . ALA A 1 149 ? -6.302 -11.304 0.659 1.00 98.06 149 ALA A N 1
ATOM 1151 C CA . ALA A 1 149 ? -7.122 -11.397 -0.544 1.00 98.06 149 ALA A CA 1
ATOM 1152 C C . ALA A 1 149 ? -6.324 -11.923 -1.746 1.00 98.06 149 ALA A C 1
ATOM 1154 O O . ALA A 1 149 ? -6.760 -12.888 -2.372 1.00 98.06 149 ALA A O 1
ATOM 1155 N N . ILE A 1 150 ? -5.131 -11.376 -2.014 1.00 97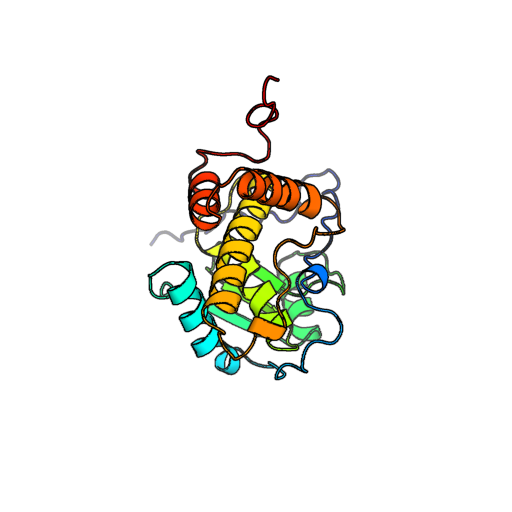.56 150 ILE A N 1
ATOM 1156 C CA . ILE A 1 150 ? -4.266 -11.852 -3.109 1.00 97.56 150 ILE A CA 1
ATOM 1157 C C . ILE A 1 150 ? -3.918 -13.328 -2.930 1.00 97.56 150 ILE A C 1
ATOM 1159 O O . ILE A 1 150 ? -4.043 -14.110 -3.868 1.00 97.56 150 ILE A O 1
ATOM 1163 N N . HIS A 1 151 ? -3.512 -13.731 -1.725 1.00 95.94 151 HIS A N 1
ATOM 1164 C CA . HIS A 1 151 ? -3.149 -15.116 -1.450 1.00 95.94 151 HIS A CA 1
ATOM 1165 C C . HIS A 1 151 ? -4.356 -16.063 -1.578 1.00 95.94 151 HIS A C 1
ATOM 1167 O O . HIS A 1 151 ? -4.250 -17.144 -2.165 1.00 95.94 151 HIS A O 1
ATOM 1173 N N . ARG A 1 152 ? -5.515 -15.681 -1.027 1.00 97.12 152 ARG A N 1
ATOM 1174 C CA . ARG A 1 152 ? -6.732 -16.506 -1.050 1.00 97.12 152 ARG A CA 1
ATOM 1175 C C . ARG A 1 152 ? -7.244 -16.707 -2.474 1.00 97.12 152 ARG A C 1
ATOM 1177 O O . ARG A 1 152 ? -7.425 -17.855 -2.877 1.00 97.12 152 ARG A O 1
ATOM 1184 N N . GLU A 1 153 ? -7.396 -15.628 -3.233 1.00 97.88 153 GLU A N 1
ATOM 1185 C CA . GLU A 1 153 ? -7.956 -15.666 -4.591 1.00 97.88 153 GLU A CA 1
ATOM 1186 C C . GLU A 1 153 ? -6.901 -15.949 -5.681 1.00 97.88 153 GLU A C 1
ATOM 1188 O O . GLU A 1 153 ? -7.249 -16.080 -6.846 1.00 97.88 153 GLU A O 1
ATOM 1193 N N . ASP A 1 154 ? -5.621 -16.092 -5.308 1.00 97.12 154 ASP A N 1
ATOM 1194 C CA . ASP A 1 154 ? -4.484 -16.297 -6.226 1.00 97.12 154 ASP A CA 1
ATOM 1195 C C . ASP A 1 154 ? -4.366 -15.218 -7.315 1.00 97.12 154 ASP A C 1
ATOM 1197 O O . ASP A 1 154 ? -4.150 -15.486 -8.500 1.00 97.12 154 ASP A O 1
ATOM 1201 N N . ILE A 1 155 ? -4.517 -13.963 -6.899 1.00 97.56 155 ILE A N 1
ATOM 1202 C CA . ILE A 1 155 ? -4.548 -12.823 -7.817 1.00 97.56 155 ILE A CA 1
ATOM 1203 C C . ILE A 1 155 ? -3.192 -12.695 -8.507 1.00 97.56 155 ILE A C 1
ATOM 1205 O O . ILE A 1 155 ? -2.146 -12.648 -7.856 1.00 97.56 155 ILE A O 1
ATOM 1209 N N . ALA A 1 156 ? -3.229 -12.663 -9.841 1.00 96.44 156 ALA A N 1
ATOM 1210 C CA . ALA A 1 156 ? -2.057 -12.696 -10.717 1.00 96.44 156 ALA A CA 1
ATOM 1211 C C . ALA A 1 156 ? -1.099 -13.889 -10.479 1.00 96.44 156 ALA A C 1
ATOM 1213 O O . ALA A 1 156 ? 0.083 -13.800 -10.814 1.00 96.44 156 ALA A O 1
ATOM 1214 N N . GLY A 1 157 ? -1.587 -15.003 -9.917 1.00 96.44 157 GLY A N 1
ATOM 1215 C CA . GLY A 1 157 ? -0.776 -16.198 -9.646 1.00 96.44 157 GLY A CA 1
ATOM 1216 C C . GLY A 1 157 ? 0.208 -16.036 -8.480 1.00 96.44 157 GLY A C 1
ATOM 1217 O O . GLY A 1 157 ? 1.211 -16.748 -8.409 1.00 96.44 157 GLY A O 1
ATOM 1218 N N . LEU A 1 158 ? -0.023 -15.062 -7.593 1.00 96.19 158 LEU A N 1
ATOM 1219 C CA . LEU A 1 158 ? 0.924 -14.675 -6.545 1.00 96.19 158 LEU A CA 1
ATOM 1220 C C . LEU A 1 158 ? 0.748 -15.426 -5.220 1.00 96.19 158 LEU A C 1
ATOM 1222 O O . LEU A 1 158 ? 1.489 -15.148 -4.270 1.00 96.19 158 LEU A O 1
ATOM 1226 N N . ARG A 1 159 ? -0.167 -16.402 -5.116 1.00 94.94 159 ARG A N 1
ATOM 1227 C CA . ARG A 1 159 ? -0.347 -17.185 -3.878 1.00 94.94 159 ARG A CA 1
ATOM 1228 C C . ARG A 1 159 ? 0.968 -17.805 -3.399 1.00 94.94 159 ARG A C 1
ATOM 1230 O O . ARG A 1 159 ? 1.268 -17.754 -2.211 1.00 94.94 159 ARG A O 1
ATOM 1237 N N . GLY A 1 160 ? 1.773 -18.338 -4.321 1.00 93.50 160 GLY A N 1
ATOM 1238 C CA . GLY A 1 160 ? 3.080 -18.945 -4.033 1.00 93.50 160 GLY A CA 1
ATOM 1239 C C . GLY A 1 160 ? 4.217 -17.956 -3.745 1.00 93.50 160 GLY A C 1
ATOM 1240 O O . GLY A 1 160 ? 5.330 -18.391 -3.450 1.00 93.50 160 GLY A O 1
ATOM 1241 N N . SER A 1 161 ? 3.958 -16.648 -3.825 1.00 94.31 161 SER A N 1
ATOM 1242 C CA . SER A 1 161 ? 4.953 -15.592 -3.607 1.00 94.31 161 SER A CA 1
ATOM 1243 C C . SER A 1 161 ? 4.798 -14.888 -2.264 1.00 94.31 161 SER A C 1
ATOM 1245 O O . SER A 1 161 ? 5.786 -14.388 -1.728 1.00 94.31 161 SER A O 1
ATOM 1247 N N . ILE A 1 162 ? 3.590 -14.864 -1.698 1.00 91.56 162 ILE A N 1
ATOM 1248 C CA . ILE A 1 162 ? 3.265 -14.067 -0.511 1.00 91.56 162 ILE A CA 1
ATOM 1249 C C . ILE A 1 162 ? 3.433 -14.878 0.774 1.00 91.56 162 ILE A C 1
ATOM 1251 O O . ILE A 1 162 ? 2.902 -15.976 0.932 1.00 91.56 162 ILE A O 1
ATOM 1255 N N . ARG A 1 163 ? 4.125 -14.283 1.745 1.00 89.00 163 ARG A N 1
ATOM 1256 C CA . ARG A 1 163 ? 4.277 -14.786 3.108 1.00 89.00 163 ARG A CA 1
ATOM 1257 C C . ARG A 1 163 ? 3.413 -13.972 4.069 1.00 89.00 163 ARG A C 1
ATOM 1259 O O . ARG A 1 163 ? 3.750 -12.846 4.429 1.00 89.00 163 ARG A O 1
ATOM 1266 N N . LEU A 1 164 ? 2.332 -14.575 4.556 1.00 81.06 164 LEU A N 1
ATOM 1267 C CA . LEU A 1 164 ? 1.480 -13.970 5.582 1.00 81.06 164 LEU A CA 1
ATOM 1268 C C . LEU A 1 164 ? 2.176 -13.986 6.959 1.00 81.06 164 LEU A C 1
ATOM 1270 O O . LEU A 1 164 ? 2.759 -14.994 7.361 1.00 81.06 164 LEU A O 1
ATOM 1274 N N . GLY A 1 165 ? 2.093 -12.876 7.701 1.00 68.00 165 GLY A N 1
ATOM 1275 C CA . GLY A 1 165 ? 2.478 -12.814 9.119 1.00 68.00 165 GLY A CA 1
ATOM 1276 C C . GLY A 1 165 ? 3.979 -12.706 9.418 1.00 68.00 165 GLY A C 1
ATOM 1277 O O . GLY A 1 165 ? 4.399 -13.019 10.533 1.00 68.00 165 GLY A O 1
ATOM 1278 N N . ALA A 1 166 ? 4.805 -12.284 8.459 1.00 65.94 166 ALA A N 1
ATOM 1279 C CA . ALA A 1 166 ? 6.201 -11.961 8.744 1.00 65.94 166 ALA A CA 1
ATOM 1280 C C . ALA A 1 166 ? 6.315 -10.613 9.489 1.00 65.94 166 ALA A C 1
ATOM 1282 O O . ALA A 1 166 ? 5.625 -9.662 9.126 1.00 65.94 166 ALA A O 1
ATOM 1283 N N . PRO A 1 167 ? 7.177 -10.498 10.516 1.00 60.34 167 PRO A N 1
ATOM 1284 C CA . PRO A 1 167 ? 7.416 -9.221 11.178 1.00 60.34 167 PRO A CA 1
ATOM 1285 C C . PRO A 1 167 ? 8.239 -8.281 10.282 1.00 60.34 167 PRO A C 1
ATOM 1287 O O . PRO A 1 167 ? 9.199 -8.715 9.635 1.00 60.34 167 PRO A O 1
ATOM 1290 N N . ALA A 1 168 ? 7.916 -6.987 10.305 1.00 56.06 168 ALA A N 1
ATOM 1291 C CA . ALA A 1 168 ? 8.783 -5.931 9.785 1.00 56.06 168 ALA A CA 1
ATOM 1292 C C . ALA A 1 168 ? 10.040 -5.828 10.659 1.00 56.06 168 ALA A C 1
ATOM 1294 O O . ALA A 1 168 ? 10.052 -6.210 11.832 1.00 56.06 168 ALA A O 1
ATOM 1295 N N . ARG A 1 169 ? 11.143 -5.360 10.070 1.00 56.28 169 ARG A N 1
ATOM 1296 C CA . ARG A 1 169 ? 12.442 -5.238 10.750 1.00 56.28 169 ARG A CA 1
ATOM 1297 C C . ARG A 1 169 ? 13.011 -3.818 10.642 1.00 56.28 169 ARG A C 1
ATOM 1299 O O . ARG A 1 169 ? 14.173 -3.658 10.284 1.00 56.28 169 ARG A O 1
ATOM 1306 N N . ASN A 1 170 ? 12.225 -2.784 10.950 1.00 56.03 170 ASN A N 1
ATOM 1307 C CA . ASN A 1 170 ? 12.654 -1.379 10.953 1.00 56.03 170 ASN A CA 1
ATOM 1308 C C . ASN A 1 170 ? 11.754 -0.387 11.759 1.00 56.03 170 ASN A C 1
ATOM 1310 O O . ASN A 1 170 ? 10.692 0.035 11.322 1.00 56.03 170 ASN A O 1
ATOM 1314 N N . GLY A 1 171 ? 12.246 0.136 12.892 1.00 66.00 171 GLY A N 1
ATOM 1315 C CA . GLY A 1 171 ? 11.793 1.425 13.467 1.00 66.00 171 GLY A CA 1
ATOM 1316 C C . GLY A 1 171 ? 10.291 1.577 13.791 1.00 66.00 171 GLY A C 1
ATOM 1317 O O . GLY A 1 171 ? 9.703 0.712 14.436 1.00 66.00 171 GLY A O 1
ATOM 1318 N N . LEU A 1 172 ? 9.686 2.713 13.397 1.00 68.00 172 LEU A N 1
ATOM 1319 C CA . LEU A 1 172 ? 8.265 3.042 13.632 1.00 68.00 172 LEU A CA 1
ATOM 1320 C C . LEU A 1 172 ? 7.315 2.024 12.983 1.00 68.00 172 LEU A C 1
ATOM 1322 O O . LEU A 1 172 ? 6.307 1.671 13.596 1.00 68.00 172 LEU A O 1
ATOM 1326 N N . HIS A 1 173 ? 7.674 1.509 11.804 1.00 70.50 173 HIS A N 1
ATOM 1327 C CA . HIS A 1 173 ? 6.918 0.464 11.119 1.00 70.50 173 HIS A CA 1
ATOM 1328 C C . HIS A 1 173 ? 6.808 -0.807 11.963 1.00 70.50 173 HIS A C 1
ATOM 1330 O O . HIS A 1 173 ? 5.757 -1.435 11.955 1.00 70.50 173 HIS A O 1
ATOM 1336 N N . ASN A 1 174 ? 7.820 -1.143 12.776 1.00 76.00 174 ASN A N 1
ATOM 1337 C CA . ASN A 1 174 ? 7.710 -2.276 13.701 1.00 76.00 174 ASN A CA 1
ATOM 1338 C C . ASN A 1 174 ? 6.606 -2.053 14.724 1.00 76.00 174 ASN A C 1
ATOM 1340 O O . ASN A 1 174 ? 5.812 -2.945 14.959 1.00 76.00 174 ASN A O 1
ATOM 1344 N N . VAL A 1 175 ? 6.524 -0.859 15.316 1.00 81.69 175 VAL A N 1
ATOM 1345 C CA . VAL A 1 175 ? 5.516 -0.580 16.349 1.00 81.69 175 VAL A CA 1
ATOM 1346 C C . VAL A 1 175 ? 4.108 -0.624 15.758 1.00 81.69 175 VAL A C 1
ATOM 1348 O O . VAL A 1 175 ? 3.205 -1.197 16.367 1.00 81.69 175 VAL A O 1
ATOM 1351 N N . ALA A 1 176 ? 3.928 -0.031 14.577 1.00 84.94 176 ALA A N 1
ATOM 1352 C CA . ALA A 1 176 ? 2.661 -0.039 13.857 1.00 84.94 176 ALA A CA 1
ATOM 1353 C C . ALA A 1 176 ? 2.254 -1.460 13.435 1.00 84.94 176 ALA A C 1
ATOM 1355 O O . ALA A 1 176 ? 1.150 -1.908 13.742 1.00 84.94 176 ALA A O 1
ATOM 1356 N N . LEU A 1 177 ? 3.162 -2.203 12.804 1.00 86.00 177 LEU A N 1
ATOM 1357 C CA . LEU A 1 177 ? 2.885 -3.561 12.355 1.00 86.00 177 LEU A CA 1
ATOM 1358 C C . LEU A 1 177 ? 2.727 -4.544 13.523 1.00 86.00 177 LEU A C 1
ATOM 1360 O O . LEU A 1 177 ? 1.834 -5.383 13.479 1.00 86.00 177 LEU A O 1
ATOM 1364 N N . ASP A 1 178 ? 3.528 -4.447 14.586 1.00 87.19 178 ASP A N 1
ATOM 1365 C CA . ASP A 1 178 ? 3.410 -5.311 15.770 1.00 87.19 178 ASP A CA 1
ATOM 1366 C C . ASP A 1 178 ? 2.056 -5.133 16.455 1.00 87.19 178 ASP A C 1
ATOM 1368 O O . ASP A 1 178 ? 1.466 -6.110 16.928 1.00 87.19 178 ASP A O 1
ATOM 1372 N N . PHE A 1 179 ? 1.544 -3.898 16.481 1.00 90.12 179 PHE A N 1
ATOM 1373 C CA . PHE A 1 179 ? 0.194 -3.607 16.944 1.00 90.12 179 PHE A CA 1
ATOM 1374 C C . PHE A 1 179 ? -0.849 -4.347 16.095 1.00 90.12 179 PHE A C 1
ATOM 1376 O O . PHE A 1 179 ? -1.676 -5.078 16.646 1.00 90.12 179 PHE A O 1
ATOM 1383 N N . VAL A 1 180 ? -0.764 -4.234 14.766 1.00 90.62 180 VAL A N 1
ATOM 1384 C CA . VAL A 1 180 ? -1.684 -4.912 13.842 1.00 90.62 180 VAL A CA 1
ATOM 1385 C C . VAL A 1 180 ? -1.588 -6.434 13.992 1.00 90.62 180 VAL A C 1
ATOM 1387 O O . VAL A 1 180 ? -2.588 -7.094 14.268 1.00 90.62 180 VAL A O 1
ATOM 1390 N N . LEU A 1 181 ? -0.386 -7.010 13.909 1.00 90.00 181 LEU A N 1
ATOM 1391 C CA . LEU A 1 181 ? -0.152 -8.448 14.079 1.00 90.00 181 LEU A CA 1
ATOM 1392 C C . LEU A 1 181 ? -0.580 -8.948 15.467 1.00 90.00 181 LEU A C 1
ATOM 1394 O O . LEU A 1 181 ? -0.965 -10.107 15.622 1.00 90.00 181 LEU A O 1
ATOM 1398 N N . GLY A 1 182 ? -0.486 -8.108 16.499 1.00 89.12 182 GLY A N 1
ATOM 1399 C CA . GLY A 1 182 ? -0.988 -8.391 17.842 1.00 89.12 182 GLY A CA 1
ATOM 1400 C C . GLY A 1 182 ? -2.510 -8.509 17.887 1.00 89.12 182 GLY A C 1
ATOM 1401 O O . GLY A 1 182 ? -3.021 -9.460 18.478 1.00 89.12 182 GLY A O 1
ATOM 1402 N N . ALA A 1 183 ? -3.224 -7.590 17.233 1.00 90.75 183 ALA A N 1
ATOM 1403 C CA . ALA A 1 183 ? -4.679 -7.638 17.111 1.00 90.75 183 ALA A CA 1
ATOM 1404 C C . ALA A 1 183 ? -5.142 -8.862 16.300 1.00 90.75 183 ALA A C 1
ATOM 1406 O O . ALA A 1 183 ? -6.026 -9.593 16.746 1.00 90.75 183 ALA A O 1
ATOM 1407 N N . LEU A 1 184 ? -4.489 -9.157 15.170 1.00 90.38 184 LEU A N 1
ATOM 1408 C CA . LEU A 1 184 ? -4.825 -10.319 14.336 1.00 90.38 184 LEU A CA 1
ATOM 1409 C C . LEU A 1 184 ? -4.615 -11.649 15.071 1.00 90.38 184 LEU A C 1
ATOM 1411 O O . LEU A 1 184 ? -5.456 -12.540 14.996 1.00 90.38 184 LEU A O 1
ATOM 1415 N N . ARG A 1 185 ? -3.537 -11.782 15.859 1.00 89.56 185 ARG A N 1
ATOM 1416 C CA . ARG A 1 185 ? -3.311 -12.967 16.713 1.00 89.56 185 ARG A CA 1
ATOM 1417 C C . ARG A 1 185 ? -4.406 -13.179 17.760 1.00 89.56 185 ARG A C 1
ATOM 1419 O O . ARG A 1 185 ? -4.561 -14.293 18.249 1.00 89.56 185 ARG A O 1
ATOM 1426 N N . LYS A 1 186 ? -5.149 -12.127 18.107 1.00 89.69 186 LYS A N 1
ATOM 1427 C CA . LYS A 1 186 ? -6.301 -12.174 19.017 1.00 89.69 186 LYS A CA 1
ATOM 1428 C C . LYS A 1 186 ? -7.632 -12.386 18.285 1.00 89.69 186 LYS A C 1
ATOM 1430 O O . LYS A 1 186 ? -8.673 -12.356 18.930 1.00 89.69 186 LYS A O 1
ATOM 1435 N N . GLY A 1 187 ? -7.600 -12.620 16.972 1.00 92.31 187 GLY A N 1
ATOM 1436 C CA . GLY A 1 187 ? -8.777 -12.911 16.156 1.00 92.31 187 GLY A CA 1
ATOM 1437 C C . GLY A 1 187 ? -9.450 -11.689 15.535 1.00 92.31 187 GLY A C 1
ATOM 1438 O O . GLY A 1 187 ? -10.561 -11.826 15.036 1.00 92.31 187 GLY A O 1
ATOM 1439 N N . ALA A 1 188 ? -8.818 -10.509 15.560 1.00 94.44 188 ALA A N 1
ATOM 1440 C CA . ALA A 1 188 ? -9.339 -9.353 14.832 1.00 94.44 188 ALA A CA 1
ATOM 1441 C C . ALA A 1 188 ? -9.274 -9.576 13.310 1.00 94.44 188 ALA A C 1
ATOM 1443 O O . ALA A 1 188 ? -8.344 -10.218 12.816 1.00 94.44 188 ALA A O 1
ATOM 1444 N N . ASP A 1 189 ? -10.220 -8.993 12.575 1.00 95.94 189 ASP A N 1
ATOM 1445 C CA . ASP A 1 189 ? -10.162 -8.889 11.117 1.00 95.94 189 ASP A CA 1
ATOM 1446 C C . ASP A 1 189 ? -9.314 -7.676 10.690 1.00 95.94 189 ASP A C 1
ATOM 1448 O O . ASP A 1 189 ? -9.398 -6.594 11.277 1.00 95.94 189 ASP A O 1
ATOM 1452 N N . ALA A 1 190 ? -8.475 -7.851 9.667 1.00 96.44 190 ALA A N 1
ATOM 1453 C CA . ALA A 1 190 ? -7.534 -6.823 9.225 1.00 96.44 190 ALA A CA 1
ATOM 1454 C C . ALA A 1 190 ? -8.237 -5.599 8.611 1.00 96.44 190 ALA A C 1
ATOM 1456 O O . ALA A 1 190 ? -7.831 -4.459 8.857 1.00 96.44 190 ALA A O 1
ATOM 1457 N N . LEU A 1 191 ? -9.323 -5.810 7.863 1.00 97.75 191 LEU A N 1
ATOM 1458 C CA . LEU A 1 191 ? -10.067 -4.724 7.234 1.00 97.75 191 LEU A CA 1
ATOM 1459 C C . LEU A 1 191 ? -10.932 -3.970 8.253 1.00 97.75 191 LEU A C 1
ATOM 1461 O O . LEU A 1 191 ? -11.043 -2.744 8.185 1.00 97.75 191 LEU A O 1
ATOM 1465 N N . GLU A 1 192 ? -11.521 -4.667 9.224 1.00 97.62 192 GLU A N 1
ATOM 1466 C CA . GLU A 1 192 ? -12.202 -4.029 10.358 1.00 97.62 192 GLU A CA 1
ATOM 1467 C C . GLU A 1 192 ? -11.238 -3.203 11.212 1.00 97.62 192 GLU A C 1
ATOM 1469 O O . GLU A 1 192 ? -11.580 -2.095 11.645 1.00 97.62 192 GLU A O 1
ATOM 1474 N N . LEU A 1 193 ? -10.014 -3.698 11.409 1.00 96.88 193 LEU A N 1
ATOM 1475 C CA . LEU A 1 193 ? -8.966 -2.963 12.105 1.00 96.88 193 LEU A CA 1
ATOM 1476 C C . LEU A 1 193 ? -8.600 -1.676 11.354 1.00 96.88 193 LEU A C 1
ATOM 1478 O O . LEU A 1 193 ? -8.592 -0.607 11.962 1.00 96.88 193 LEU A O 1
ATOM 1482 N N . PHE A 1 194 ? -8.385 -1.756 10.036 1.00 97.94 194 PHE A N 1
ATOM 1483 C CA . PHE A 1 194 ? -8.174 -0.587 9.177 1.00 97.94 194 PHE A CA 1
ATOM 1484 C C . PHE A 1 194 ? -9.287 0.455 9.354 1.00 97.94 194 PHE A C 1
ATOM 1486 O O . PHE A 1 194 ? -9.003 1.622 9.627 1.00 97.94 194 PHE A O 1
ATOM 1493 N N . ARG A 1 195 ? -10.557 0.031 9.276 1.00 98.00 195 ARG A N 1
ATOM 1494 C CA . ARG A 1 195 ? -11.720 0.921 9.443 1.00 98.00 195 ARG A CA 1
ATOM 1495 C C . ARG A 1 195 ? -11.758 1.565 10.830 1.00 98.00 195 ARG A C 1
ATOM 1497 O O . ARG A 1 195 ? -12.058 2.750 10.938 1.00 98.00 195 ARG A O 1
ATOM 1504 N N . SER A 1 196 ? -11.429 0.807 11.874 1.00 97.31 196 SER A N 1
ATOM 1505 C CA . SER A 1 196 ? -11.442 1.281 13.264 1.00 97.31 196 SER A CA 1
ATOM 1506 C C . SER A 1 196 ? -10.343 2.312 13.541 1.00 97.31 196 SER A C 1
ATOM 1508 O O . SER A 1 196 ? -10.590 3.324 14.196 1.00 97.31 196 SER A O 1
ATOM 1510 N N . ILE A 1 197 ? -9.135 2.087 13.014 1.00 97.06 197 ILE A N 1
ATOM 1511 C CA . ILE A 1 197 ? -8.029 3.049 13.128 1.00 97.06 197 ILE A CA 1
ATOM 1512 C C . ILE A 1 197 ? -8.354 4.310 12.320 1.00 97.06 197 ILE A C 1
ATOM 1514 O O . ILE A 1 197 ? -8.238 5.419 12.836 1.00 97.06 197 ILE A O 1
ATOM 1518 N N . ALA A 1 198 ? -8.833 4.154 11.081 1.00 96.69 198 ALA A N 1
ATOM 1519 C CA . ALA A 1 198 ? -9.205 5.278 10.225 1.00 96.69 198 ALA A CA 1
ATOM 1520 C C . ALA A 1 198 ? -10.337 6.141 10.812 1.00 96.69 198 ALA A C 1
ATOM 1522 O O . ALA A 1 198 ? -10.335 7.357 10.639 1.00 96.69 198 ALA A O 1
ATOM 1523 N N . ALA A 1 199 ? -11.286 5.530 11.526 1.00 96.50 199 ALA A N 1
ATOM 1524 C CA . ALA A 1 199 ? -12.358 6.236 12.227 1.00 96.50 199 ALA A CA 1
ATOM 1525 C C . ALA A 1 199 ? -11.911 6.870 13.561 1.00 96.50 199 ALA A C 1
ATOM 1527 O O . ALA A 1 199 ? -12.702 7.558 14.205 1.00 96.50 199 ALA A O 1
ATOM 1528 N N . GLY A 1 200 ? -10.675 6.620 14.008 1.00 94.50 200 GLY A N 1
ATOM 1529 C CA . GLY A 1 200 ? -10.163 7.084 15.298 1.00 94.50 200 GLY A CA 1
ATOM 1530 C C . GLY A 1 200 ? -10.776 6.377 16.513 1.00 94.50 200 GLY A C 1
ATOM 1531 O O . GLY A 1 200 ? -10.585 6.829 17.641 1.00 94.50 200 GLY A O 1
ATOM 1532 N N . THR A 1 201 ? -11.504 5.271 16.318 1.00 94.44 201 THR A N 1
ATOM 1533 C CA . THR A 1 201 ? -12.084 4.475 17.416 1.00 94.44 201 THR A CA 1
ATOM 1534 C C . THR A 1 201 ? -11.064 3.532 18.050 1.00 94.44 201 THR A C 1
ATOM 1536 O O . THR A 1 201 ? -11.298 3.006 19.137 1.00 94.44 201 THR A O 1
ATOM 1539 N N . LEU A 1 202 ? -9.923 3.334 17.386 1.00 93.12 202 LEU A N 1
ATOM 1540 C CA . LEU A 1 202 ? -8.791 2.555 17.862 1.00 93.12 202 LEU A CA 1
ATOM 1541 C C . LEU A 1 202 ? -7.480 3.303 17.582 1.00 93.12 202 LEU A C 1
ATOM 1543 O O . LEU A 1 202 ? -7.334 3.916 16.529 1.00 93.12 202 LEU A O 1
ATOM 1547 N N . SER A 1 203 ? -6.512 3.227 18.499 1.00 92.50 203 SER A N 1
ATOM 1548 C CA . SER A 1 203 ? -5.182 3.820 18.306 1.00 92.50 203 SER A CA 1
ATOM 1549 C C . SER A 1 203 ? -4.067 2.875 18.755 1.00 92.50 203 SER A C 1
ATOM 1551 O O . SER A 1 203 ? -4.104 2.314 19.852 1.00 92.50 203 SER A O 1
ATOM 1553 N N . ALA A 1 204 ? -3.012 2.780 17.948 1.00 87.25 204 ALA A N 1
ATOM 1554 C CA . ALA A 1 204 ? -1.762 2.089 18.255 1.00 87.25 204 ALA A CA 1
ATOM 1555 C C . ALA A 1 204 ? -0.939 2.789 19.357 1.00 87.25 204 ALA A C 1
ATOM 1557 O O . ALA A 1 204 ? 0.107 2.295 19.797 1.00 87.25 204 ALA A O 1
ATOM 1558 N N . SER A 1 205 ? -1.388 3.952 19.834 1.00 80.56 205 SER A N 1
ATOM 1559 C CA . SER A 1 205 ? -0.811 4.643 20.992 1.00 80.56 205 SER A CA 1
ATOM 1560 C C . SER A 1 205 ? -1.464 4.255 22.324 1.00 80.56 205 SER A C 1
ATOM 1562 O O . SER A 1 205 ? -0.895 4.532 23.384 1.00 80.56 205 SER A O 1
ATOM 1564 N N . GLN A 1 206 ? -2.621 3.585 22.311 1.00 77.00 206 GLN A N 1
ATOM 1565 C CA . GLN A 1 206 ? -3.300 3.161 23.536 1.00 77.00 206 GLN A CA 1
ATOM 1566 C C . GLN A 1 206 ? -2.549 1.989 24.189 1.00 77.00 206 GLN A C 1
ATOM 1568 O O . GLN A 1 206 ? -2.593 0.850 23.731 1.00 77.00 206 GLN A O 1
ATOM 1573 N N . LYS A 1 207 ? -1.864 2.271 25.306 1.00 55.75 207 LYS A N 1
ATOM 1574 C CA . LYS A 1 207 ? -1.071 1.300 26.088 1.00 55.75 207 LYS A CA 1
ATOM 1575 C C . LYS A 1 207 ? -1.885 0.153 26.713 1.00 55.75 207 LYS A C 1
ATOM 1577 O O . LYS A 1 207 ? -1.283 -0.781 27.231 1.00 55.75 207 LYS A O 1
ATOM 1582 N N . SER A 1 208 ? -3.216 0.218 26.717 1.00 47.72 208 SER A N 1
ATOM 1583 C CA . SER A 1 208 ? -4.043 -0.555 27.654 1.00 47.72 208 SER A CA 1
ATOM 1584 C C . SER A 1 208 ? -5.036 -1.542 27.046 1.00 47.72 208 SER A C 1
ATOM 1586 O O . SER A 1 208 ? -5.662 -2.263 27.813 1.00 47.72 208 SER A O 1
ATOM 1588 N N . MET A 1 209 ? -5.173 -1.677 25.724 1.00 50.59 209 MET A N 1
ATOM 1589 C CA . MET A 1 209 ? -6.176 -2.617 25.188 1.00 50.59 209 MET A CA 1
ATOM 1590 C C . MET A 1 209 ? -5.724 -4.087 25.142 1.00 50.59 209 MET A C 1
ATOM 1592 O O . MET A 1 209 ? -6.495 -4.959 24.753 1.00 50.59 209 MET A O 1
ATOM 1596 N N . PHE A 1 210 ? -4.485 -4.396 25.550 1.00 50.75 210 PHE A N 1
ATOM 1597 C CA . PHE A 1 210 ? -3.898 -5.719 25.313 1.00 50.75 210 PHE A CA 1
ATOM 1598 C C . PHE A 1 210 ? -3.269 -6.418 26.519 1.00 50.75 210 PHE A C 1
ATOM 1600 O O . PHE A 1 210 ? -2.684 -7.485 26.321 1.00 50.75 210 PHE A O 1
ATOM 1607 N N . ILE A 1 211 ? -3.443 -5.896 27.737 1.00 39.84 211 ILE A N 1
ATOM 1608 C CA . ILE A 1 211 ? -3.149 -6.652 28.961 1.00 39.84 211 ILE A CA 1
ATOM 1609 C C . ILE A 1 211 ? -4.314 -7.621 29.184 1.00 39.84 211 ILE A C 1
ATOM 1611 O O . ILE A 1 211 ? -5.348 -7.248 29.728 1.00 39.84 211 ILE A O 1
ATOM 1615 N N . THR A 1 212 ? -4.170 -8.863 28.725 1.00 38.12 212 THR A N 1
ATOM 1616 C CA . THR A 1 212 ? -4.987 -9.968 29.232 1.00 38.12 212 THR A CA 1
ATOM 1617 C C . THR A 1 212 ? -4.622 -10.181 30.696 1.00 38.12 212 THR A C 1
ATOM 1619 O O . THR A 1 212 ? -3.476 -10.497 31.014 1.00 38.12 212 THR A O 1
ATOM 1622 N N . THR A 1 213 ? -5.594 -9.975 31.578 1.00 39.78 213 THR A N 1
ATOM 1623 C CA . THR A 1 213 ? -5.622 -10.586 32.907 1.00 39.78 213 THR A CA 1
ATOM 1624 C C . THR A 1 213 ? -5.506 -12.101 32.740 1.00 39.78 213 THR A C 1
ATOM 1626 O O . THR A 1 213 ? -6.320 -12.690 32.027 1.00 39.78 213 THR A O 1
ATOM 1629 N N . ASN A 1 214 ? -4.480 -12.694 33.355 1.00 38.41 214 ASN A N 1
ATOM 1630 C CA . ASN A 1 214 ? -4.486 -14.113 33.718 1.00 38.41 214 ASN A CA 1
ATOM 1631 C C . ASN A 1 214 ? -5.433 -14.340 34.89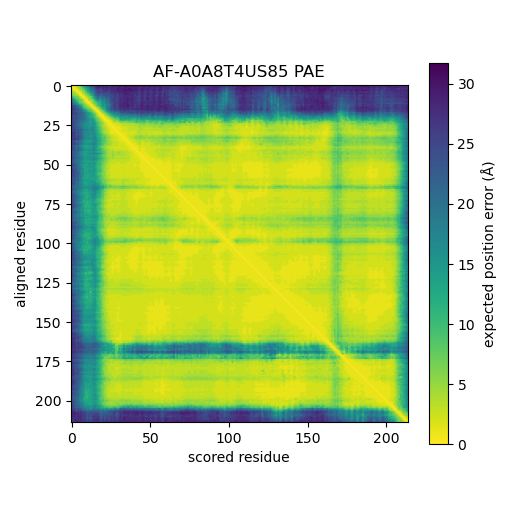7 1.00 38.41 214 ASN A C 1
ATOM 1633 O O . ASN A 1 214 ? -5.539 -13.410 35.732 1.00 38.41 214 ASN A O 1
#

Sequence (214 aa):
MPVYSADIDIPVYQGRGHAPYMPPFDPRPFLLPGRPEAQFVGRASQLESVVREAFTATTGQPLPYGITIHVNTPAELKGIHSRLGGVWSEGIQGFALNSRSSIFLREGPLDEVLLVAGHELGHVLTPQLPSMRDEEAKAFAFELAWMQAIHREDIAGLRGSIRLGAPARNGLHNVALDFVLGALRKGADALELFRSIAAGTLSASQKSMFITTN

Foldseek 3Di:
DDDDDPDDDDPLVPDPPDDDDFDADFCVLFWDPPFDFADWDQFPVVCPVLLQQLVCLLPVDGDDPQQEEGEHALVVQVVVCVVVNHDDDSRHQKAEDQVRNYIYGYIDGPSRRQLVVQLRNLQNVADADPDPLLSLLLSLLSSLSSLVSCLVVVRSVCVRTGHHDGADDTDSNNLSNVLLSLCVVVPDRSVVSSVCSRVVVDDSPDPPPPPDDD

pLDDT: mean 85.17, std 19.96, range [27.44, 98.69]

Secondary structure (DSSP, 8-state):
--------------SSS--PPPPPP--GGGB-TTPPPPPEE-SGGGTHHHHHHHHHHHHSSPPPTT-EEEEE-HHHHHHHHHHTT----TT--EEEEGGGTEEEEE-EEHHHHHHHHHHHHHHHTSPPPS-HHHHHHHHHHHHHHHHHHHHHHTGGG-TTTB-TTPPP-SHHHHHHHHHHHHHHHTT--HHHHHHHHHTTSS-TT-TTTT----

Radius of gyration: 17.33 Å; Cα contacts (8 Å, |Δi|>4): 316; chains: 1; bounding box: 34×55×51 Å